Protein 6MOT (pdb70)

Organism: NCBI:txid471870

Nearest PDB structures (foldseek):
  6mot-assembly1_A  TM=9.994E-01  e=4.123E-77  Bacteroides intestinalis DSM 17393
  6mou-assembly1_B  TM=9.957E-01  e=3.974E-73  Bacteroides intestinalis DSM 17393
  6mou-assembly1_A  TM=9.948E-01  e=7.894E-73  Bacteroides intestinalis DSM 17393
  7b6b-assembly1_B  TM=9.392E-01  e=4.661E-48  Dysgonomonas mossii DSM 22836
  6rzo-assembly1_B  TM=9.236E-01  e=3.109E-43  uncultured bacterium

Radius of gyration: 21.74 Å; Cα contacts (8 Å, |Δi|>4): 696; chains: 1; bounding box: 59×63×44 Å

InterPro domains:
  IPR000801 Esterase-like [PF00756] (157-301)
  IPR013783 Immunoglobulin-like fold [G3DSA:2.60.40.10] (20-117)
  IPR014756 Immunoglobulin E-set [SSF81296] (41-111)
  IPR029058 Alpha/Beta hydrolase fold [G3DSA:3.40.50.1820] (128-387)
  IPR029058 Alpha/Beta hydrolase fold [SSF53474] (133-385)
  IPR050583 Mycobacterial A85 antigen [PTHR48098] (136-385)

Solvent-accessible surface area: 15546 Å² total

B-factor: mean 32.14, std 11.62, range [15.13, 89.59]

Sequence (337 aa):
DFPAGTTPNEHNINGADYPRIGEDRRVHFRIHAPNAQKVEISFRGETKEADGYWSLVSKEPEVIGFHYYQVVIIDGVSAADPNGKPFFGGKWVSGIEIPEKGVDYYSIKNVPHGLISQSWYYSDIRKEWRRCIVYTPAEYDKNPTKKYPVLYLQHGGENETSWANQGKNFIDNLIAEGKAKPIVVDNGNIEVFGAEFPAILVNEIIPHIESNFRTLTDRDNRAAGLSWGGLLTFNTTLNNLDKFAYIGGFSGAGSIDLKQLDTVYGGVFKNRKAFNDKVHVFFLGIGSEEHPERTKNLSDGLQAAGINTIYYESPGTAHEFLTWRRCLKEFAPLLFKT

Foldseek 3Di:
DDPPQWAAFPFFDPPQGDFIAHPQQKTKGKDQAQPFPWKAKPPQDTAADPPRMDMDIHPHHDFAAKDWIFIATNRRTDADPRGDWFQLLHTHHMGHRDDPPDDLLHDDPAQAWDWDWDWDADPVVRDIFIKIKTFQSCQVVCVVDAAFEEEEEEALHWRCHCVPRVGSSVSSCVRVVLFPGMYMTGCPVVVQSVCVLVCCVVPVLVVCVVPGRHDFFQQRYEEYEACGLQVQCLNCLLPLRRHQEHYYQPHHHDDDLVCQCQPSRRLCNPPVVNCVSHVAAEYEFEPPAPCVVVVCVQVSCVVVRHHYHYYYHYRDHSHSVSVSVSCNVRRSSGSDD

Secondary structure (DSSP, 8-state):
-PPTTEEE-TTBPTT---SEEETTS-EEEEEE-TT-S-EEETTTB--B-GGGEEEEE-SSPPPSEEEEE-EEETTEEE--TTB--EE---EEEEEEEPPTT--TTS--SS---EEEEEEEEETTTTEEEEEEEEE-TTTTT-TT--B-BB--B-----TTTTTTTT-----HHHHTTSS---B----S-----TTHHHHIIIIIHHHHHHHS-B--SGGGB--EETHHHHHHHHHHHT-TTT-SEEEEES------GGGTTTHHHHTTSSHHHHHHH-SEEEEEEETTS-THHHHHHHHHHHHHT---EEEEETT--SSHHHHHHHHHHHGGGSS--

Structure (mmCIF, N/CA/C/O backbone):
data_6MOT
#
_entry.id   6MOT
#
_cell.length_a   99.959
_cell.length_b   99.959
_cell.length_c   164.204
_cell.angle_alpha   90.000
_cell.angle_beta   90.000
_cell.angle_gamma   120.000
#
_symmetry.space_group_name_H-M   'P 64 2 2'
#
loop_
_entity.id
_entity.type
_entity.pdbx_description
1 polymer 'Isoamylase N-terminal domain protein'
2 non-polymer 1,2-ETHANEDIOL
3 water water
#
loop_
_atom_site.group_PDB
_atom_site.id
_atom_site.type_symbol
_atom_site.label_atom_id
_atom_site.label_alt_id
_atom_site.label_comp_id
_atom_site.label_asym_id
_atom_site.label_entity_id
_atom_site.label_seq_id
_atom_site.pdbx_PDB_ins_code
_atom_site.Cartn_x
_atom_site.Cartn_y
_atom_site.Cartn_z
_atom_site.occupancy
_atom_site.B_iso_or_equiv
_atom_site.auth_seq_id
_atom_site.auth_comp_id
_atom_site.auth_asym_id
_atom_site.auth_atom_id
_atom_site.pdbx_PDB_model_num
ATOM 1 N N . ASP A 1 1 ? -20.323 52.993 63.138 1.00 61.97 25 ASP A N 1
ATOM 2 C CA . ASP A 1 1 ? -19.545 53.143 64.365 1.00 64.58 25 ASP A CA 1
ATOM 3 C C . ASP A 1 1 ? -18.061 53.369 64.085 1.00 59.89 25 ASP A C 1
ATOM 4 O O . ASP A 1 1 ? -17.537 54.466 64.272 1.00 65.46 25 ASP A O 1
ATOM 9 N N . PHE A 1 2 ? -17.399 52.325 63.635 1.00 44.90 26 PHE A N 1
ATOM 10 C CA . PHE A 1 2 ? -15.958 52.278 63.483 1.00 34.06 26 PHE A CA 1
ATOM 11 C C . PHE A 1 2 ? -15.552 52.617 62.060 1.00 33.11 26 PHE A C 1
ATOM 12 O O . PHE A 1 2 ? -16.366 52.542 61.137 1.00 33.75 26 PHE A O 1
ATOM 20 N N . PRO A 1 3 ? -14.288 52.982 61.843 1.00 30.93 27 PRO A N 1
ATOM 21 C CA . PRO A 1 3 ? -13.816 53.216 60.470 1.00 35.45 27 PRO A CA 1
ATOM 22 C C . PRO A 1 3 ? -13.999 51.977 59.605 1.00 33.47 27 PRO A C 1
ATOM 23 O O . PRO A 1 3 ? -13.752 50.850 60.040 1.00 32.87 27 PRO A O 1
ATOM 27 N N . ALA A 1 4 ? -14.426 52.201 58.361 1.00 33.57 28 ALA A N 1
ATOM 28 C CA . ALA A 1 4 ? -14.666 51.102 57.436 1.00 30.85 28 ALA A CA 1
ATOM 29 C C . ALA A 1 4 ? -13.407 50.265 57.255 1.00 35.13 28 ALA A C 1
ATOM 30 O O . ALA A 1 4 ? -12.295 50.794 57.179 1.00 34.35 28 ALA A O 1
ATOM 32 N N . GLY A 1 5 ? -13.586 48.947 57.201 1.00 29.40 29 GLY A N 1
ATOM 33 C CA . GLY A 1 5 ? -12.480 48.043 56.975 1.00 30.29 29 GLY A CA 1
ATOM 34 C C . GLY A 1 5 ? -11.619 47.734 58.181 1.00 34.31 29 GLY A C 1
ATOM 35 O O . GLY A 1 5 ? -10.528 47.178 58.006 1.00 35.39 29 GLY A O 1
ATOM 36 N N . THR A 1 6 ? -12.061 48.062 59.396 1.00 30.68 30 THR A N 1
ATOM 37 C CA . THR A 1 6 ? -11.274 47.800 60.597 1.00 27.66 30 THR A CA 1
ATOM 38 C C . THR A 1 6 ? -11.932 46.733 61.465 1.00 27.72 30 THR A C 1
ATOM 39 O O . THR A 1 6 ? -13.156 46.567 61.465 1.00 28.00 30 THR A O 1
ATOM 43 N N . THR A 1 7 ? -11.096 46.019 62.218 1.00 27.94 31 THR A N 1
ATOM 44 C CA . THR A 1 7 ? -11.491 45.004 63.184 1.00 29.91 31 THR A CA 1
ATOM 45 C C . THR A 1 7 ? -10.661 45.206 64.443 1.00 26.54 31 THR A C 1
ATOM 46 O O . THR A 1 7 ? -9.516 45.667 64.359 1.00 25.71 31 THR A O 1
ATOM 50 N N . PRO A 1 8 ? -11.199 44.873 65.618 1.00 25.43 32 PRO A N 1
ATOM 51 C CA . PRO A 1 8 ? -10.403 45.033 66.841 1.00 24.66 32 PRO A CA 1
ATOM 52 C C . PRO A 1 8 ? -9.117 44.221 66.767 1.00 22.36 32 PRO A C 1
ATOM 53 O O . PRO A 1 8 ? -9.089 43.107 66.244 1.00 22.31 32 PRO A O 1
ATOM 57 N N . ASN A 1 9 ? -8.045 44.801 67.293 1.00 20.25 33 ASN A N 1
ATOM 58 C CA . ASN A 1 9 ? -6.790 44.079 67.438 1.00 19.62 33 ASN A CA 1
ATOM 59 C C . ASN A 1 9 ? -7.014 42.782 68.211 1.00 23.32 33 ASN A C 1
ATOM 60 O O . ASN A 1 9 ? -7.710 42.759 69.229 1.00 20.03 33 ASN A O 1
ATOM 65 N N . GLU A 1 10 ? -6.388 41.705 67.725 1.00 21.41 34 GLU A N 1
ATOM 66 C CA . GLU A 1 10 ? -6.561 40.379 68.310 1.00 23.91 34 GLU A CA 1
ATOM 67 C C . GLU A 1 10 ? -6.233 40.346 69.797 1.00 22.57 34 GLU A C 1
ATOM 68 O O . GLU A 1 10 ? -6.853 39.583 70.549 1.00 22.05 34 GLU A O 1
ATOM 74 N N . HIS A 1 11 ? -5.270 41.151 70.248 1.00 19.40 35 HIS A N 1
ATOM 75 C CA . HIS A 1 11 ? -4.789 41.063 71.623 1.00 18.25 35 HIS A CA 1
ATOM 76 C C . HIS A 1 11 ? -5.449 42.076 72.554 1.00 20.05 35 HIS A C 1
ATOM 77 O O . HIS A 1 11 ? -4.956 42.296 73.663 1.00 22.16 35 HIS A O 1
ATOM 84 N N . ASN A 1 12 ? -6.559 42.682 72.137 1.00 17.96 36 ASN A N 1
ATOM 85 C CA . ASN A 1 12 ? -7.352 43.488 73.060 1.00 17.86 36 ASN A CA 1
ATOM 86 C C . ASN A 1 12 ? -8.009 42.592 74.109 1.00 22.36 36 ASN A C 1
ATOM 87 O O . ASN A 1 12 ? -8.315 41.426 73.852 1.00 19.91 36 ASN A O 1
ATOM 92 N N . ILE A 1 13 ? -8.244 43.151 75.299 1.00 20.65 37 ILE A N 1
ATOM 93 C CA . ILE A 1 13 ? -9.091 42.442 76.266 1.00 21.79 37 ILE A CA 1
ATOM 94 C C . ILE A 1 13 ? -10.518 42.354 75.728 1.00 26.98 37 ILE A C 1
ATOM 95 O O . ILE A 1 13 ? -10.943 43.130 74.861 1.00 23.77 37 ILE A O 1
ATOM 100 N N . ASN A 1 14 ? -11.277 41.399 76.261 1.00 26.21 38 ASN A N 1
ATOM 101 C CA . ASN A 1 14 ? -12.681 41.298 75.882 1.00 30.32 38 ASN A CA 1
ATOM 102 C C . ASN A 1 14 ? -13.388 42.612 76.183 1.00 29.24 38 ASN A C 1
ATOM 103 O O . ASN A 1 14 ? -13.201 43.205 77.251 1.00 31.70 38 ASN A O 1
ATOM 108 N N . GLY A 1 15 ? -14.172 43.091 75.217 1.00 31.01 39 GLY A N 1
ATOM 109 C CA . GLY A 1 15 ? -14.885 44.339 75.365 1.00 33.75 39 GLY A CA 1
ATOM 110 C C . GLY A 1 15 ? -14.165 45.582 74.871 1.00 34.44 39 GLY A C 1
ATOM 111 O O . GLY A 1 15 ? -14.781 46.652 74.826 1.00 33.37 39 GLY A O 1
ATOM 112 N N . ALA A 1 16 ? -12.887 45.493 74.515 1.00 26.30 40 ALA A N 1
ATOM 113 C CA . ALA A 1 16 ? -12.139 46.667 74.077 1.00 26.61 40 ALA A CA 1
ATOM 114 C C . ALA A 1 16 ? -12.239 46.783 72.559 1.00 24.96 40 ALA A C 1
ATOM 115 O O . ALA A 1 16 ? -11.746 45.913 71.837 1.00 25.83 40 ALA A O 1
ATOM 117 N N . ASP A 1 17 ? -12.881 47.855 72.081 1.00 20.70 41 ASP A N 1
ATOM 118 C CA . ASP A 1 17 ? -13.076 48.046 70.646 1.00 22.45 41 ASP A CA 1
ATOM 119 C C . ASP A 1 17 ? -11.877 48.689 69.949 1.00 26.10 41 ASP A C 1
ATOM 120 O O . ASP A 1 17 ? -11.795 48.625 68.716 1.00 29.03 41 ASP A O 1
ATOM 125 N N . TYR A 1 18 ? -10.971 49.323 70.695 1.00 23.18 42 TYR A N 1
ATOM 126 C CA . TYR A 1 18 ? -9.730 49.880 70.178 1.00 24.12 42 TYR A CA 1
ATOM 127 C C . TYR A 1 18 ? -8.565 49.385 71.020 1.00 21.37 42 TYR A C 1
ATOM 128 O O . TYR A 1 18 ? -8.720 49.162 72.233 1.00 24.90 42 TYR A O 1
ATOM 137 N N . PRO A 1 19 ? -7.367 49.240 70.416 1.00 21.55 43 PRO A N 1
ATOM 138 C CA . PRO A 1 19 ? -7.067 49.622 69.027 1.00 20.17 43 PRO A CA 1
ATOM 139 C C . PRO A 1 19 ? -7.661 48.682 67.970 1.00 21.42 43 PRO A C 1
ATOM 140 O O . PRO A 1 19 ? -8.057 47.555 68.300 1.00 22.45 43 PRO A O 1
ATOM 144 N N . ARG A 1 20 ? -7.701 49.147 66.716 1.00 21.88 44 ARG A N 1
ATOM 145 C CA . ARG A 1 20 ? -8.256 48.390 65.599 1.00 23.11 44 ARG A CA 1
ATOM 146 C C . ARG A 1 20 ? -7.242 48.310 64.468 1.00 25.98 44 ARG A C 1
ATOM 147 O O . ARG A 1 20 ? -6.380 49.182 64.325 1.00 26.03 44 ARG A O 1
ATOM 155 N N . ILE A 1 21 ? -7.373 47.268 63.649 1.00 22.41 45 ILE A N 1
ATOM 156 C CA . ILE A 1 21 ? -6.496 47.029 62.511 1.00 24.42 45 ILE A CA 1
ATOM 157 C C . ILE A 1 21 ? -7.306 47.218 61.237 1.00 25.66 45 ILE A C 1
ATOM 158 O O . ILE A 1 21 ? -8.370 46.608 61.078 1.00 26.49 45 ILE A O 1
ATOM 163 N N . GLY A 1 22 ? -6.798 48.047 60.326 1.00 23.99 46 GLY A N 1
ATOM 164 C CA . GLY A 1 22 ? -7.448 48.225 59.039 1.00 25.05 46 GLY A CA 1
ATOM 165 C C . GLY A 1 22 ? -6.994 47.203 58.006 1.00 28.05 46 GLY A C 1
ATOM 166 O O . GLY A 1 22 ? -5.929 46.597 58.109 1.00 26.99 46 GLY A O 1
ATOM 167 N N . GLU A 1 23 ? -7.814 46.997 56.975 1.00 29.20 47 GLU A N 1
ATOM 168 C CA . GLU A 1 23 ? -7.360 46.076 55.944 1.00 35.34 47 GLU A CA 1
ATOM 169 C C . GLU A 1 23 ? -6.217 46.671 55.127 1.00 33.02 47 GLU A C 1
ATOM 170 O O . GLU A 1 23 ? -5.490 45.918 54.476 1.00 33.10 47 GLU A O 1
ATOM 176 N N . ASP A 1 24 ? -5.990 47.989 55.204 1.00 31.47 48 ASP A N 1
ATOM 177 C CA . ASP A 1 24 ? -4.783 48.579 54.624 1.00 31.83 48 ASP A CA 1
ATOM 178 C C . ASP A 1 24 ? -3.566 48.442 55.538 1.00 29.46 48 ASP A C 1
ATOM 179 O O . ASP A 1 24 ? -2.500 48.982 55.212 1.00 25.99 48 ASP A O 1
ATOM 184 N N . ARG A 1 25 ? -3.710 47.736 56.664 1.00 25.10 49 ARG A N 1
ATOM 185 C CA . ARG A 1 25 ? -2.663 47.470 57.655 1.00 24.93 49 ARG A CA 1
ATOM 186 C C . ARG A 1 25 ? -2.263 48.708 58.449 1.00 28.96 49 ARG A C 1
ATOM 187 O O . ARG A 1 25 ? -1.194 48.725 59.070 1.00 30.22 49 ARG A O 1
ATOM 195 N N . ARG A 1 26 ? -3.092 49.750 58.449 1.00 24.30 50 ARG A N 1
ATOM 196 C CA . ARG A 1 26 ? -2.934 50.846 59.395 1.00 24.15 50 ARG A CA 1
ATOM 197 C C . ARG A 1 26 ? -3.622 50.500 60.713 1.00 25.41 50 ARG A C 1
ATOM 198 O O . ARG A 1 26 ? -4.673 49.852 60.731 1.00 29.10 50 ARG A O 1
ATOM 206 N N . VAL A 1 27 ? -3.021 50.941 61.814 1.00 26.08 51 VAL A N 1
ATOM 207 C CA . VAL A 1 27 ? -3.540 50.712 63.157 1.00 23.52 51 VAL A CA 1
ATOM 208 C C . VAL A 1 27 ? -4.214 51.987 63.632 1.00 25.74 51 VAL A C 1
ATOM 209 O O . VAL A 1 27 ? -3.692 53.090 63.428 1.00 25.73 51 VAL A O 1
ATOM 213 N N . HIS A 1 28 ? -5.385 51.835 64.245 1.00 23.80 52 HIS A N 1
ATOM 214 C CA . HIS A 1 28 ? -6.195 52.932 64.774 1.00 23.33 52 HIS A CA 1
ATOM 215 C C . HIS A 1 28 ? -6.182 52.883 66.301 1.00 26.64 52 HIS A C 1
ATOM 216 O O . HIS A 1 28 ? -6.679 51.916 66.893 1.00 24.41 52 HIS A O 1
ATOM 223 N N . PHE A 1 29 ? -5.629 53.921 66.935 1.00 23.47 53 PHE A N 1
ATOM 224 C CA . PHE A 1 29 ? -5.602 54.035 68.392 1.00 25.04 53 PHE A CA 1
ATOM 225 C C . PHE A 1 29 ? -6.558 55.134 68.847 1.00 26.82 53 PHE A C 1
ATOM 226 O O . PHE A 1 29 ? -6.753 56.139 68.151 1.00 29.30 53 PHE A O 1
ATOM 234 N N . ARG A 1 30 ? -7.135 54.951 70.037 1.00 28.22 54 ARG A N 1
ATOM 235 C CA . ARG A 1 30 ? -8.077 55.921 70.590 1.00 27.17 54 ARG A CA 1
ATOM 236 C C . ARG A 1 30 ? -8.078 55.801 72.109 1.00 28.60 54 ARG A C 1
ATOM 237 O O . ARG A 1 30 ? -8.194 54.693 72.640 1.00 32.33 54 ARG A O 1
ATOM 245 N N . ILE A 1 31 ? -7.940 56.924 72.805 1.00 28.17 55 ILE A N 1
ATOM 246 C CA . ILE A 1 31 ? -7.879 56.879 74.265 1.00 31.67 55 ILE A CA 1
ATOM 247 C C . ILE A 1 31 ? -8.557 58.115 74.835 1.00 30.40 55 ILE A C 1
ATOM 248 O O . ILE A 1 31 ? -8.404 59.224 74.317 1.00 30.93 55 ILE A O 1
ATOM 253 N N . HIS A 1 32 ? -9.318 57.911 75.903 1.00 32.42 56 HIS A N 1
ATOM 254 C CA . HIS A 1 32 ? -9.909 59.007 76.655 1.00 34.03 56 HIS A CA 1
ATOM 255 C C . HIS A 1 32 ? -8.893 59.486 77.685 1.00 31.76 56 HIS A C 1
ATOM 256 O O . HIS A 1 32 ? -8.517 58.734 78.588 1.00 32.92 56 HIS A O 1
ATOM 263 N N . ALA A 1 33 ? -8.428 60.725 77.536 1.00 31.30 57 ALA A N 1
ATOM 264 C CA . ALA A 1 33 ? -7.445 61.304 78.453 1.00 30.67 57 ALA A CA 1
ATOM 265 C C . ALA A 1 33 ? -7.675 62.806 78.516 1.00 28.95 57 ALA A C 1
ATOM 266 O O . ALA A 1 33 ? -6.821 63.605 78.116 1.00 30.06 57 ALA A O 1
ATOM 268 N N . PRO A 1 34 ? -8.828 63.227 79.048 1.00 31.77 58 PRO A N 1
ATOM 269 C CA . PRO A 1 34 ? -9.179 64.658 79.019 1.00 35.06 58 PRO A CA 1
ATOM 270 C C . PRO A 1 34 ? -8.164 65.560 79.695 1.00 39.83 58 PRO A C 1
ATOM 271 O O . PRO A 1 34 ? -8.017 66.720 79.291 1.00 39.74 58 PRO A O 1
ATOM 275 N N . ASN A 1 35 ? -7.475 65.080 80.728 1.00 34.85 59 ASN A N 1
ATOM 276 C CA . ASN A 1 35 ? -6.599 65.932 8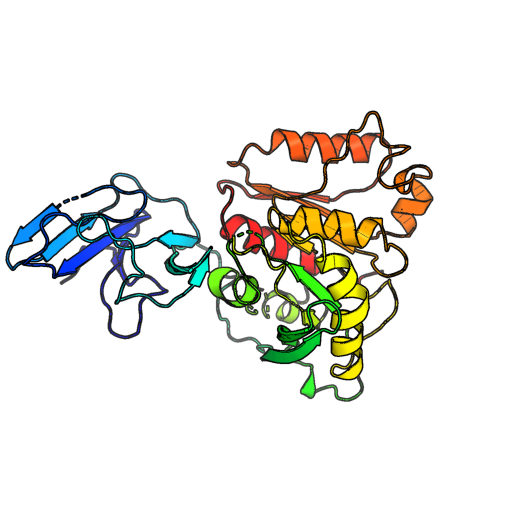1.523 1.00 40.52 59 ASN A CA 1
ATOM 277 C C . ASN A 1 35 ? -5.125 65.766 81.186 1.00 39.66 59 ASN A C 1
ATOM 278 O O . ASN A 1 35 ? -4.282 66.375 81.853 1.00 38.90 59 ASN A O 1
ATOM 283 N N . ALA A 1 36 ? -4.793 64.961 80.181 1.00 32.85 60 ALA A N 1
ATOM 284 C CA . ALA A 1 36 ? -3.403 64.797 79.780 1.00 29.69 60 ALA A CA 1
ATOM 285 C C . ALA A 1 36 ? -2.978 65.951 78.886 1.00 32.48 60 ALA A C 1
ATOM 286 O O . ALA A 1 36 ? -3.776 66.492 78.119 1.00 34.92 60 ALA A O 1
ATOM 288 N N . GLN A 1 37 ? -1.707 66.344 79.005 1.00 32.38 61 GLN A N 1
ATOM 289 C CA . GLN A 1 37 ? -1.195 67.403 78.141 1.00 39.83 61 GLN A CA 1
ATOM 290 C C . GLN A 1 37 ? -0.706 66.846 76.814 1.00 35.36 61 GLN A C 1
ATOM 291 O O . GLN A 1 37 ? -0.778 67.531 75.790 1.00 38.42 61 GLN A O 1
ATOM 297 N N . LYS A 1 38 ? -0.203 65.617 76.823 1.00 30.74 62 LYS A N 1
ATOM 298 C CA . LYS A 1 38 ? 0.338 64.980 75.632 1.00 33.21 62 LYS A CA 1
ATOM 299 C C . LYS A 1 38 ? 0.197 63.479 75.804 1.00 31.25 62 LYS A C 1
ATOM 300 O O . LYS A 1 38 ? 0.472 62.956 76.886 1.00 35.80 62 LYS A O 1
ATOM 306 N N . VAL A 1 39 ? -0.263 62.800 74.756 1.00 26.33 63 VAL A N 1
ATOM 307 C CA . VAL A 1 39 ? -0.321 61.342 74.717 1.00 24.57 63 VAL A CA 1
ATOM 308 C C . VAL A 1 39 ? 0.384 60.877 73.451 1.00 26.33 63 VAL A C 1
ATOM 309 O O . VAL A 1 39 ? 0.173 61.448 72.372 1.00 28.57 63 VAL A O 1
ATOM 313 N N . GLU A 1 40 ? 1.219 59.849 73.582 1.00 25.22 64 GLU A N 1
ATOM 314 C CA . GLU A 1 40 ? 1.927 59.263 72.453 1.00 26.23 64 GLU A CA 1
ATOM 315 C C . GLU A 1 40 ? 1.687 57.762 72.435 1.00 26.13 64 GLU A C 1
ATOM 316 O O . GLU A 1 40 ? 1.268 57.168 73.431 1.00 23.94 64 GLU A O 1
ATOM 322 N N . ILE A 1 41 ? 1.939 57.152 71.279 1.00 22.70 65 ILE A N 1
ATOM 323 C CA . ILE A 1 41 ? 2.056 55.705 71.166 1.00 21.10 65 ILE A CA 1
ATOM 324 C C . ILE A 1 41 ? 3.506 55.401 70.829 1.00 21.22 65 ILE A C 1
ATOM 325 O O . ILE A 1 41 ? 4.100 56.059 69.970 1.00 21.53 65 ILE A O 1
ATOM 330 N N . SER A 1 42 ? 4.078 54.416 71.514 1.00 20.43 66 SER A N 1
ATOM 331 C CA . SER A 1 42 ? 5.483 54.089 71.302 1.00 23.83 66 SER A CA 1
ATOM 332 C C . SER A 1 42 ? 5.777 53.886 69.820 1.00 26.27 66 SER A C 1
ATOM 333 O O . SER A 1 42 ? 5.037 53.200 69.109 1.00 23.02 66 SER A O 1
ATOM 336 N N . PHE A 1 43 ? 6.866 54.499 69.361 1.00 23.79 67 PHE A N 1
ATOM 337 C CA . PHE A 1 43 ? 7.406 54.381 68.008 1.00 26.48 67 PHE A CA 1
ATOM 338 C C . PHE A 1 43 ? 6.546 55.076 66.962 1.00 28.36 67 PHE A C 1
ATOM 339 O O . PHE A 1 43 ? 6.847 54.976 65.762 1.00 30.34 67 PHE A O 1
ATOM 347 N N . ARG A 1 44 ? 5.501 55.795 67.372 1.00 27.92 68 ARG A N 1
ATOM 348 C CA . ARG A 1 44 ? 4.574 56.411 66.430 1.00 28.07 68 ARG A CA 1
ATOM 349 C C . ARG A 1 44 ? 4.288 57.878 66.731 1.00 29.04 68 ARG A C 1
ATOM 350 O O . ARG A 1 44 ? 3.497 58.498 66.015 1.00 33.13 68 ARG A O 1
ATOM 358 N N . GLY A 1 45 ? 4.892 58.450 67.761 1.00 30.30 69 GLY A N 1
ATOM 359 C CA . GLY A 1 45 ? 4.737 59.870 67.992 1.00 31.21 69 GLY A CA 1
ATOM 360 C C . GLY A 1 45 ? 3.427 60.238 68.665 1.00 31.05 69 GLY A C 1
ATOM 361 O O . GLY A 1 45 ? 2.751 59.420 69.297 1.00 26.89 69 GLY A O 1
ATOM 362 N N . GLU A 1 46 ? 3.059 61.505 68.498 1.00 31.59 70 GLU A N 1
ATOM 363 C CA . GLU A 1 46 ? 1.997 62.117 69.287 1.00 34.26 70 GLU A CA 1
ATOM 364 C C . GLU A 1 46 ? 0.614 61.827 68.714 1.00 33.25 70 GLU A C 1
ATOM 365 O O . GLU A 1 46 ? 0.395 61.907 67.501 1.00 30.56 70 GLU A O 1
ATOM 379 N N . THR A 1 48 ? -3.522 62.809 68.314 1.00 35.49 72 THR A N 1
ATOM 380 C CA . THR A 1 48 ? -4.254 64.025 67.978 1.00 34.69 72 THR A CA 1
ATOM 381 C C . THR A 1 48 ? -5.418 64.204 68.943 1.00 37.87 72 THR A C 1
ATOM 382 O O . THR A 1 48 ? -6.178 63.260 69.186 1.00 34.08 72 THR A O 1
ATOM 386 N N . LYS A 1 49 ? -5.548 65.408 69.498 1.00 42.47 73 LYS A N 1
ATOM 387 C CA . LYS A 1 49 ? -6.619 65.669 70.451 1.00 48.64 73 LYS A CA 1
ATOM 388 C C . LYS A 1 49 ? -7.947 65.815 69.716 1.00 45.14 73 LYS A C 1
ATOM 389 O O . LYS A 1 49 ? -8.054 66.562 68.739 1.00 47.95 73 LYS A O 1
ATOM 395 N N . GLU A 1 50 ? -8.952 65.084 70.182 1.00 45.31 74 GLU A N 1
ATOM 396 C CA . GLU A 1 50 ? -10.276 65.054 69.582 1.00 49.61 74 GLU A CA 1
ATOM 397 C C . GLU A 1 50 ? -11.280 65.679 70.540 1.00 53.88 74 GLU A C 1
ATOM 398 O O . GLU A 1 50 ? -10.974 65.981 71.697 1.00 53.74 74 GLU A O 1
ATOM 404 N N . ALA A 1 51 ? -12.500 65.857 70.048 1.00 54.73 75 ALA A N 1
ATOM 405 C CA . ALA A 1 51 ? -13.563 66.335 70.911 1.00 55.64 75 ALA A CA 1
ATOM 406 C C . ALA A 1 51 ? -13.823 65.326 72.035 1.00 54.32 75 ALA A C 1
ATOM 407 O O . ALA A 1 51 ? -13.394 64.168 71.990 1.00 54.09 75 ALA A O 1
ATOM 409 N N . ASP A 1 52 ? -14.528 65.789 73.065 1.00 49.90 76 ASP A N 1
ATOM 410 C CA . ASP A 1 52 ? -14.982 64.942 74.164 1.00 48.43 76 ASP A CA 1
ATOM 411 C C . ASP A 1 52 ? -13.835 64.368 74.994 1.00 44.99 76 ASP A C 1
ATOM 412 O O . ASP A 1 52 ? -14.025 63.362 75.684 1.00 43.94 76 ASP A O 1
ATOM 417 N N . GLY A 1 53 ? -12.645 64.968 74.938 1.00 42.42 77 GLY A N 1
ATOM 418 C CA . GLY A 1 53 ? -11.518 64.504 75.730 1.00 42.04 77 GLY A CA 1
ATOM 419 C C . GLY A 1 53 ? -10.753 63.332 75.154 1.00 41.28 77 GLY A C 1
ATOM 420 O O . GLY A 1 53 ? -9.854 62.802 75.827 1.00 36.90 77 GLY A O 1
ATOM 421 N N . TYR A 1 54 ? -11.077 62.906 73.938 1.00 41.01 78 TYR A N 1
ATOM 422 C CA . TYR A 1 54 ? -10.416 61.768 73.318 1.00 36.71 78 TYR A CA 1
ATOM 423 C C . TYR A 1 54 ? -9.176 62.203 72.541 1.00 30.03 78 TYR A C 1
ATOM 424 O O . TYR A 1 54 ? -9.019 63.362 72.151 1.00 36.53 78 TYR A O 1
ATOM 433 N N . TRP A 1 55 ? -8.272 61.249 72.361 1.00 30.05 79 TRP A N 1
ATOM 434 C CA . TRP A 1 55 ? -7.110 61.376 71.497 1.00 30.46 79 TRP A CA 1
ATOM 435 C C . TRP A 1 55 ? -7.138 60.234 70.492 1.00 30.78 79 TRP A C 1
ATOM 436 O O . TRP A 1 55 ? -7.573 59.122 70.813 1.00 32.89 79 TRP A O 1
ATOM 447 N N . SER A 1 56 ? -6.639 60.491 69.286 1.00 31.29 80 SER A N 1
ATOM 448 C CA . SER A 1 56 ? -6.642 59.469 68.251 1.00 30.54 80 SER A CA 1
ATOM 449 C C . SER A 1 56 ? -5.293 59.429 67.544 1.00 32.15 80 SER A C 1
ATOM 450 O O . SER A 1 56 ? -4.541 60.407 67.527 1.00 31.59 80 SER A O 1
ATOM 453 N N . LEU A 1 57 ? -4.999 58.282 66.938 1.00 27.03 81 LEU A N 1
ATOM 454 C CA . LEU A 1 57 ? -3.807 58.146 66.113 1.00 26.71 81 LEU A CA 1
ATOM 455 C C . LEU A 1 57 ? -4.044 57.022 65.119 1.00 23.85 81 LEU A C 1
ATOM 456 O O . LEU A 1 57 ? -4.510 55.943 65.503 1.00 26.73 81 LEU A O 1
ATOM 461 N N . VAL A 1 58 ? -3.737 57.280 63.848 1.00 24.70 82 VAL A N 1
ATOM 462 C CA . VAL A 1 58 ? -3.765 56.261 62.806 1.00 26.87 82 VAL A CA 1
ATOM 463 C C . VAL A 1 58 ? -2.388 56.211 62.159 1.00 27.19 82 VAL A C 1
ATOM 464 O O . VAL A 1 58 ? -1.805 57.257 61.849 1.00 27.38 82 VAL A O 1
ATOM 468 N N . SER A 1 59 ? -1.883 54.996 61.939 1.00 25.26 83 SER A N 1
ATOM 469 C CA . SER A 1 59 ? -0.590 54.819 61.286 1.00 27.56 83 SER A CA 1
ATOM 470 C C . SER A 1 59 ? -0.496 55.672 60.029 1.00 30.73 83 SER A C 1
ATOM 471 O O . SER A 1 59 ? -1.404 55.665 59.191 1.00 30.02 83 SER A O 1
ATOM 474 N N . LYS A 1 60 ? 0.625 56.385 59.880 1.00 28.75 84 LYS A N 1
ATOM 475 C CA . LYS A 1 60 ? 0.823 57.171 58.664 1.00 30.84 84 LYS A CA 1
ATOM 476 C C . LYS A 1 60 ? 0.891 56.266 57.442 1.00 32.58 84 LYS A C 1
ATOM 477 O O . LYS A 1 60 ? 0.267 56.543 56.410 1.00 33.85 84 LYS A O 1
ATOM 483 N N . GLU A 1 61 ? 1.648 55.182 57.544 1.00 31.29 85 GLU A N 1
ATOM 484 C CA . GLU A 1 61 ? 1.856 54.216 56.479 1.00 32.54 85 GLU A CA 1
ATOM 485 C C . GLU A 1 61 ? 1.398 52.834 56.922 1.00 29.69 85 GLU A C 1
ATOM 486 O O . GLU A 1 61 ? 1.343 52.542 58.124 1.00 29.02 85 GLU A O 1
ATOM 492 N N . PRO A 1 62 ? 1.060 51.955 55.982 1.00 28.10 86 PRO A N 1
ATOM 493 C CA . PRO A 1 62 ? 0.724 50.574 56.362 1.00 31.35 86 PRO A CA 1
ATOM 494 C C . PRO A 1 62 ? 1.842 49.961 57.193 1.00 31.60 86 PRO A C 1
ATOM 495 O O . PRO A 1 62 ? 3.024 50.123 56.880 1.00 32.28 86 PRO A O 1
ATOM 499 N N . GLU A 1 63 ? 1.461 49.246 58.252 1.00 26.72 87 GLU A N 1
ATOM 500 C CA . GLU A 1 63 ? 2.428 48.597 59.122 1.00 24.94 87 GLU A CA 1
ATOM 501 C C . GLU A 1 63 ? 2.811 47.220 58.571 1.00 31.03 87 GLU A C 1
ATOM 502 O O . GLU A 1 63 ? 2.096 46.622 57.759 1.00 28.56 87 GLU A O 1
ATOM 508 N N . VAL A 1 64 ? 3.978 46.733 59.007 1.00 26.44 88 VAL A N 1
ATOM 509 C CA . VAL A 1 64 ? 4.470 45.427 58.575 1.00 28.05 88 VAL A CA 1
ATOM 510 C C . VAL A 1 64 ? 3.627 44.316 59.191 1.00 24.99 88 VAL A C 1
ATOM 511 O O . VAL A 1 64 ? 3.226 44.388 60.357 1.00 25.95 88 VAL A O 1
ATOM 515 N N . ILE A 1 65 ? 3.368 43.266 58.410 1.00 24.45 89 ILE A N 1
ATOM 516 C CA . ILE A 1 65 ? 2.663 42.092 58.918 1.00 23.56 89 ILE A CA 1
ATOM 517 C C . ILE A 1 65 ? 3.340 41.562 60.179 1.00 24.07 89 ILE A C 1
ATOM 518 O O . ILE A 1 65 ? 4.562 41.667 60.339 1.00 25.87 89 ILE A O 1
ATOM 523 N N . GLY A 1 66 ? 2.563 40.965 61.069 1.00 21.71 90 GLY A N 1
ATOM 524 C CA . GLY A 1 66 ? 3.120 40.276 62.212 1.00 20.07 90 GLY A CA 1
ATOM 525 C C . GLY A 1 66 ? 2.822 40.963 63.532 1.00 22.21 90 GLY A C 1
ATOM 526 O O . GLY A 1 66 ? 1.874 41.738 63.674 1.00 22.75 90 GLY A O 1
ATOM 527 N N . PHE A 1 67 ? 3.665 40.661 64.518 1.00 18.78 91 PHE A N 1
ATOM 528 C CA . PHE A 1 67 ? 3.450 41.038 65.914 1.00 18.84 91 PHE A CA 1
ATOM 529 C C . PHE A 1 67 ? 4.414 42.152 66.299 1.00 20.32 91 PHE A C 1
ATOM 530 O O . PHE A 1 67 ? 5.613 42.052 66.020 1.00 21.40 91 PHE A O 1
ATOM 538 N N . HIS A 1 68 ? 3.903 43.199 66.963 1.00 17.46 92 HIS A N 1
ATOM 539 C CA . HIS A 1 68 ? 4.731 44.333 67.379 1.00 17.69 92 HIS A CA 1
ATOM 540 C C . HIS A 1 68 ? 4.392 44.757 68.808 1.00 20.72 92 HIS A C 1
ATOM 541 O O . HIS A 1 68 ? 3.216 44.931 69.124 1.00 19.13 92 HIS A O 1
ATOM 548 N N . TYR A 1 69 ? 5.413 44.955 69.649 1.00 18.76 93 TYR A N 1
ATOM 549 C CA . TYR A 1 69 ? 5.192 45.480 71.004 1.00 18.70 93 TYR A CA 1
ATOM 550 C C . TYR A 1 69 ? 4.797 46.953 70.941 1.00 22.33 93 TYR A C 1
ATOM 551 O O . TYR A 1 69 ? 5.259 47.694 70.071 1.00 22.66 93 TYR A O 1
ATOM 560 N N . TYR A 1 70 ? 3.964 47.399 71.888 1.00 19.32 94 TYR A N 1
ATOM 561 C CA . TYR A 1 70 ? 3.745 48.838 72.038 1.00 18.54 94 TYR A CA 1
ATOM 562 C C . TYR A 1 70 ? 3.385 49.182 73.480 1.00 19.78 94 TYR A C 1
ATOM 563 O O . TYR A 1 70 ? 3.014 48.319 74.277 1.00 19.36 94 TYR A O 1
ATOM 572 N N . GLN A 1 71 ? 3.528 50.469 73.799 1.00 19.66 95 GLN A N 1
ATOM 573 C CA . GLN A 1 71 ? 3.057 51.069 75.039 1.00 22.40 95 GLN A CA 1
ATOM 574 C C . GLN A 1 71 ? 2.318 52.357 74.711 1.00 22.91 95 GLN A C 1
ATOM 575 O O . GLN A 1 71 ? 2.526 52.963 73.653 1.00 22.46 95 GLN A O 1
ATOM 581 N N . VAL A 1 72 ? 1.424 52.753 75.609 1.00 19.98 96 VAL A N 1
ATOM 582 C CA A VAL A 1 72 ? 0.838 54.090 75.619 0.51 22.18 96 VAL A CA 1
ATOM 583 C CA B VAL A 1 72 ? 0.845 54.093 75.610 0.49 22.15 96 VAL A CA 1
ATOM 584 C C . VAL A 1 72 ? 1.726 54.972 76.492 1.00 26.20 96 VAL A C 1
ATOM 585 O O . VAL A 1 72 ? 2.253 54.519 77.519 1.00 26.58 96 VAL A O 1
ATOM 592 N N . ILE A 1 73 ? 1.889 56.233 76.104 1.00 22.15 97 ILE A N 1
ATOM 593 C CA . ILE A 1 73 ? 2.780 57.164 76.799 1.00 20.92 97 ILE A CA 1
ATOM 594 C C . ILE A 1 73 ? 1.979 58.396 77.184 1.00 27.53 97 ILE A C 1
ATOM 595 O O . ILE A 1 73 ? 1.590 59.174 76.312 1.00 26.60 97 ILE A O 1
ATOM 600 N N . ILE A 1 74 ? 1.723 58.566 78.479 1.00 23.57 98 ILE A N 1
ATOM 601 C CA . ILE A 1 74 ? 0.942 59.686 78.992 1.00 24.86 98 ILE A CA 1
ATOM 602 C C . ILE A 1 74 ? 1.908 60.693 79.596 1.00 29.27 98 ILE A C 1
ATOM 603 O O . ILE A 1 74 ? 2.591 60.383 80.577 1.00 26.48 98 ILE A O 1
ATOM 608 N N . ASP A 1 75 ? 1.989 61.881 79.002 1.00 27.90 99 ASP A N 1
ATOM 609 C CA . ASP A 1 75 ? 2.902 62.939 79.448 1.00 33.93 99 ASP A CA 1
ATOM 610 C C . ASP A 1 75 ? 4.284 62.379 79.792 1.00 32.88 99 ASP A C 1
ATOM 611 O O . ASP A 1 75 ? 4.875 62.680 80.832 1.00 31.25 99 ASP A O 1
ATOM 616 N N . GLY A 1 76 ? 4.803 61.544 78.887 1.00 28.04 100 GLY A N 1
ATOM 617 C CA . GLY A 1 76 ? 6.143 61.011 79.012 1.00 31.63 100 GLY A CA 1
ATOM 618 C C . GLY A 1 76 ? 6.277 59.710 79.776 1.00 29.46 100 GLY A C 1
ATOM 619 O O . GLY A 1 76 ? 7.380 59.147 79.814 1.00 29.09 100 GLY A O 1
ATOM 620 N N . VAL A 1 77 ? 5.209 59.210 80.386 1.00 29.73 101 VAL A N 1
ATOM 621 C CA . VAL A 1 77 ? 5.270 57.984 81.175 1.00 27.59 101 VAL A CA 1
ATOM 622 C C . VAL A 1 77 ? 4.724 56.835 80.336 1.00 22.88 101 VAL A C 1
ATOM 623 O O . VAL A 1 77 ? 3.545 56.843 79.961 1.00 23.79 101 VAL A O 1
ATOM 627 N N . SER A 1 78 ? 5.570 55.839 80.065 1.00 20.65 102 SER A N 1
ATOM 628 C CA . SER A 1 78 ? 5.202 54.684 79.248 1.00 21.71 102 SER A CA 1
ATOM 629 C C . SER A 1 78 ? 4.532 53.611 80.097 1.00 23.60 102 SER A C 1
ATOM 630 O O . SER A 1 78 ? 5.016 53.272 81.176 1.00 24.36 102 SER A O 1
ATOM 633 N N . ALA A 1 79 ? 3.428 53.058 79.591 1.00 19.42 103 ALA A N 1
ATOM 634 C CA . ALA A 1 79 ? 2.704 52.019 80.321 1.00 22.75 103 ALA A CA 1
ATOM 635 C C . ALA A 1 79 ? 2.008 51.098 79.328 1.00 19.98 103 ALA A C 1
ATOM 636 O O . ALA A 1 79 ? 1.793 51.452 78.166 1.00 19.89 103 ALA A O 1
ATOM 638 N N . ALA A 1 80 ? 1.638 49.910 79.808 1.00 19.86 104 ALA A N 1
ATOM 639 C CA . ALA A 1 80 ? 0.844 49.004 78.995 1.00 19.26 104 ALA A CA 1
ATOM 640 C C . ALA A 1 80 ? -0.530 49.612 78.713 1.00 18.51 104 ALA A C 1
ATOM 641 O O . ALA A 1 80 ? -1.090 50.343 79.536 1.00 20.69 104 ALA A O 1
ATOM 643 N N . ASP A 1 81 ? -1.054 49.339 77.524 1.00 19.35 105 ASP A N 1
ATOM 644 C CA . ASP A 1 81 ? -2.400 49.771 77.163 1.00 17.66 105 ASP A CA 1
ATOM 645 C C . ASP A 1 81 ? -3.421 49.129 78.104 1.00 21.10 105 ASP A C 1
ATOM 646 O O . ASP A 1 81 ? -3.477 47.894 78.190 1.00 22.41 105 ASP A O 1
ATOM 651 N N . PRO A 1 82 ? -4.237 49.912 78.818 1.00 21.20 106 PRO A N 1
ATOM 652 C CA . PRO A 1 82 ? -5.311 49.310 79.630 1.00 22.01 106 PRO A CA 1
ATOM 653 C C . PRO A 1 82 ? -6.281 48.466 78.824 1.00 22.12 106 PRO A C 1
ATOM 654 O O . PRO A 1 82 ? -6.961 47.618 79.408 1.00 26.13 106 PRO A O 1
ATOM 658 N N . ASN A 1 83 ? -6.373 48.663 77.510 1.00 22.24 107 ASN A N 1
ATOM 659 C CA . ASN A 1 83 ? -7.258 47.862 76.675 1.00 23.75 107 ASN A CA 1
ATOM 660 C C . ASN A 1 83 ? -6.612 46.578 76.171 1.00 21.23 107 ASN A C 1
ATOM 661 O O . ASN A 1 83 ? -7.262 45.816 75.445 1.00 21.52 107 ASN A O 1
ATOM 666 N N . GLY A 1 84 ? -5.364 46.309 76.536 1.00 18.82 108 GLY A N 1
ATOM 667 C CA . GLY A 1 84 ? -4.603 45.229 75.930 1.00 17.92 108 GLY A CA 1
ATOM 668 C C . GLY A 1 84 ? -4.312 44.080 76.875 1.00 20.95 108 GLY A C 1
ATOM 669 O O . GLY A 1 84 ? -4.201 44.267 78.091 1.00 20.13 108 GLY A O 1
ATOM 670 N N . LYS A 1 85 ? -4.181 42.882 76.300 1.00 15.13 109 LYS A N 1
ATOM 671 C CA . LYS A 1 85 ? -3.601 41.767 77.033 1.00 18.78 109 LYS A CA 1
ATOM 672 C C . LYS A 1 85 ? -2.090 41.965 77.166 1.00 18.52 109 LYS A C 1
ATOM 673 O O . LYS A 1 85 ? -1.468 42.624 76.326 1.00 21.71 109 LYS A O 1
ATOM 679 N N . PRO A 1 86 ? -1.469 41.378 78.189 1.00 17.02 110 PRO A N 1
ATOM 680 C CA . PRO A 1 86 ? -0.049 41.640 78.451 1.00 17.74 110 PRO A CA 1
ATOM 681 C C . PRO A 1 86 ? 0.904 40.661 77.781 1.00 18.40 110 PRO A C 1
ATOM 682 O O . PRO A 1 86 ? 0.627 39.471 77.642 1.00 19.91 110 PRO A O 1
ATOM 686 N N . PHE A 1 87 ? 2.065 41.194 77.384 1.00 18.40 111 PHE A N 1
ATOM 687 C CA . PHE A 1 87 ? 3.169 40.433 76.807 1.00 16.92 111 PHE A CA 1
ATOM 688 C C . PHE A 1 87 ? 4.455 40.896 77.465 1.00 16.33 111 PHE A C 1
ATOM 689 O O . PHE A 1 87 ? 4.665 42.100 77.638 1.00 17.18 111 PHE A O 1
ATOM 697 N N . PHE A 1 88 ? 5.330 39.957 77.819 1.00 17.76 112 PHE A N 1
ATOM 698 C CA . PHE A 1 88 ? 6.594 40.341 78.440 1.00 15.98 112 PHE A CA 1
ATOM 699 C C . PHE A 1 88 ? 7.627 40.512 77.331 1.00 18.27 112 PHE A C 1
ATOM 700 O O . PHE A 1 88 ? 8.015 39.544 76.664 1.00 18.35 112 PHE A O 1
ATOM 708 N N . GLY A 1 89 ? 8.030 41.756 77.112 1.00 18.28 113 GLY A N 1
ATOM 709 C CA . GLY A 1 89 ? 8.990 42.110 76.087 1.00 21.36 113 GLY A CA 1
ATOM 710 C C . GLY A 1 89 ? 9.551 43.471 76.422 1.00 21.28 113 GLY A C 1
ATOM 711 O O . GLY A 1 89 ? 8.946 44.239 77.175 1.00 21.38 113 GLY A O 1
ATOM 720 N N . GLY A 1 91 ? 11.744 44.016 78.461 1.00 22.43 115 GLY A N 1
ATOM 721 C CA . GLY A 1 91 ? 12.094 44.053 79.868 1.00 20.84 115 GLY A CA 1
ATOM 722 C C . GLY A 1 91 ? 10.944 44.276 80.835 1.00 21.18 115 GLY A C 1
ATOM 723 O O . GLY A 1 91 ? 11.186 44.349 82.047 1.00 21.90 115 GLY A O 1
ATOM 724 N N . LYS A 1 92 ? 9.705 44.367 80.359 1.00 20.03 116 LYS A N 1
ATOM 725 C CA . LYS A 1 92 ? 8.568 44.566 81.259 1.00 20.90 116 LYS A CA 1
ATOM 726 C C . LYS A 1 92 ? 7.315 44.027 80.576 1.00 20.65 116 LYS A C 1
ATOM 727 O O . LYS A 1 92 ? 7.375 43.490 79.471 1.00 20.60 116 LYS A O 1
ATOM 733 N N . TRP A 1 93 ? 6.168 44.155 81.249 1.00 18.17 117 TRP A N 1
ATOM 734 C CA . TRP A 1 93 ? 4.902 43.736 80.659 1.00 17.39 117 TRP A CA 1
ATOM 735 C C . TRP A 1 93 ? 4.335 44.880 79.816 1.00 19.71 117 TRP A C 1
ATOM 736 O O . TRP A 1 93 ? 4.015 45.954 80.346 1.00 18.70 117 TRP A O 1
ATOM 747 N N . VAL A 1 94 ? 4.231 44.653 78.504 1.00 18.98 118 VAL A N 1
ATOM 748 C CA . VAL A 1 94 ? 3.778 45.666 77.545 1.00 19.30 118 VAL A CA 1
ATOM 749 C C . VAL A 1 94 ? 2.604 45.112 76.742 1.00 20.06 118 VAL A C 1
ATOM 750 O O . VAL A 1 94 ? 2.061 44.048 77.062 1.00 21.92 118 VAL A O 1
ATOM 754 N N . SER A 1 95 ? 2.191 45.832 75.699 1.00 18.71 119 SER A N 1
ATOM 755 C CA . SER A 1 95 ? 1.054 45.424 74.888 1.00 20.58 119 SER A CA 1
ATOM 756 C C . SER A 1 95 ? 1.535 44.970 73.513 1.00 17.58 119 SER A C 1
ATOM 757 O O . SER A 1 95 ? 2.711 45.105 73.166 1.00 18.91 119 SER A O 1
ATOM 760 N N . GLY A 1 96 ? 0.606 44.434 72.719 1.00 17.91 120 GLY A N 1
ATOM 761 C CA . GLY A 1 96 ? 0.969 43.886 71.422 1.00 17.22 120 GLY A CA 1
ATOM 762 C C . GLY A 1 96 ? -0.052 44.116 70.323 1.00 17.62 120 GLY A C 1
ATOM 763 O O . GLY A 1 96 ? -1.245 43.875 70.508 1.00 21.92 120 GLY A O 1
ATOM 764 N N . ILE A 1 97 ? 0.422 44.592 69.167 1.00 18.88 121 ILE A N 1
ATOM 765 C CA . ILE A 1 97 ? -0.390 44.742 67.962 1.00 21.14 121 ILE A CA 1
ATOM 766 C C . ILE A 1 97 ? -0.151 43.532 67.074 1.00 21.30 121 ILE A C 1
ATOM 767 O O . ILE A 1 97 ? 0.998 43.126 66.876 1.00 22.26 121 ILE A O 1
ATOM 772 N N . GLU A 1 98 ? -1.214 42.985 66.489 1.00 21.96 122 GLU A N 1
ATOM 773 C CA . GLU A 1 98 ? -1.077 41.893 65.521 1.00 23.52 122 GLU A CA 1
ATOM 774 C C . GLU A 1 98 ? -1.652 42.319 64.175 1.00 22.57 122 GLU A C 1
ATOM 775 O O . GLU A 1 98 ? -2.854 42.578 64.073 1.00 23.02 122 GLU A O 1
ATOM 781 N N . ILE A 1 99 ? -0.799 42.396 63.154 1.00 22.03 123 ILE A N 1
ATOM 782 C CA . ILE A 1 99 ? -1.216 42.704 61.782 1.00 24.13 123 ILE A CA 1
ATOM 783 C C . ILE A 1 99 ? -1.378 41.383 61.044 1.00 24.43 123 ILE A C 1
ATOM 784 O O . ILE A 1 99 ? -0.375 40.687 60.807 1.00 23.48 123 ILE A O 1
ATOM 789 N N . PRO A 1 100 ? -2.590 40.994 60.652 1.00 25.43 124 PRO A N 1
ATOM 790 C CA . PRO A 1 100 ? -2.800 39.663 60.059 1.00 29.95 124 PRO A CA 1
ATOM 791 C C . PRO A 1 100 ? -2.164 39.505 58.685 1.00 30.08 124 PRO A C 1
ATOM 792 O O . PRO A 1 100 ? -1.990 40.473 57.939 1.00 26.29 124 PRO A O 1
ATOM 796 N N . GLU A 1 101 ? -1.838 38.247 58.356 1.00 26.86 125 GLU A N 1
ATOM 797 C CA . GLU A 1 101 ? -1.392 37.829 57.031 1.00 30.64 125 GLU A CA 1
ATOM 798 C C . GLU A 1 101 ? -2.532 37.167 56.267 1.00 34.42 125 GLU A C 1
ATOM 799 O O . GLU A 1 101 ? -3.248 36.316 56.806 1.00 36.10 125 GLU A O 1
ATOM 805 N N . LYS A 1 102 ? -2.656 37.514 54.991 1.00 39.81 126 LYS A N 1
ATOM 806 C CA . LYS A 1 102 ? -3.657 36.878 54.148 1.00 43.20 126 LYS A CA 1
ATOM 807 C C . LYS A 1 102 ? -3.239 35.451 53.800 1.00 39.31 126 LYS A C 1
ATOM 808 O O . LYS A 1 102 ? -2.092 35.203 53.413 1.00 38.47 126 LYS A O 1
ATOM 814 N N . GLY A 1 103 ? -4.171 34.510 53.951 1.00 39.67 127 GLY A N 1
ATOM 815 C CA . GLY A 1 103 ? -3.928 33.140 53.530 1.00 41.97 127 GLY A CA 1
ATOM 816 C C . GLY A 1 103 ? -2.907 32.372 54.343 1.00 42.65 127 GLY A C 1
ATOM 817 O O . GLY A 1 103 ? -2.250 31.470 53.809 1.00 43.25 127 GLY A O 1
ATOM 818 N N . VAL A 1 104 ? -2.746 32.707 55.621 1.00 35.96 128 VAL A N 1
ATOM 819 C CA . VAL A 1 104 ? -1.801 32.032 56.502 1.00 34.88 128 VAL A CA 1
ATOM 820 C C . VAL A 1 104 ? -2.553 31.592 57.748 1.00 33.64 128 VAL A C 1
ATOM 821 O O . VAL A 1 104 ? -3.256 32.399 58.365 1.00 38.66 128 VAL A O 1
ATOM 825 N N . ASP A 1 105 ? -2.392 30.325 58.137 1.00 32.49 129 ASP A N 1
ATOM 826 C CA . ASP A 1 105 ? -3.073 29.875 59.346 1.00 36.10 129 ASP A CA 1
ATOM 827 C C . ASP A 1 105 ? -2.274 28.905 60.218 1.00 33.67 129 ASP A C 1
ATOM 828 O O . ASP A 1 105 ? -2.856 28.317 61.138 1.00 31.85 129 ASP A O 1
ATOM 833 N N . TYR A 1 106 ? -0.963 28.732 60.002 1.00 28.12 130 TYR A N 1
ATOM 834 C CA . TYR A 1 106 ? -0.245 27.710 60.763 1.00 29.21 130 TYR A CA 1
ATOM 835 C C . TYR A 1 106 ? -0.049 28.084 62.237 1.00 25.80 130 TYR A C 1
ATOM 836 O O . TYR A 1 106 ? 0.228 27.195 63.046 1.00 24.49 130 TYR A O 1
ATOM 845 N N . TYR A 1 107 ? -0.189 29.357 62.620 1.00 22.13 131 TYR A N 1
ATOM 846 C CA . TYR A 1 107 ? -0.155 29.713 64.040 1.00 23.89 131 TYR A CA 1
ATOM 847 C C . TYR A 1 107 ? -1.540 30.044 64.600 1.00 24.27 131 TYR A C 1
ATOM 848 O O . TYR A 1 107 ? -1.641 30.612 65.698 1.00 27.05 131 TYR A O 1
ATOM 857 N N . SER A 1 108 ? -2.601 29.675 63.891 1.00 24.64 132 SER A N 1
ATOM 858 C CA . SER A 1 108 ? -3.971 29.934 64.317 1.00 31.12 132 SER A CA 1
ATOM 859 C C . SER A 1 108 ? -4.560 28.728 65.049 1.00 29.47 132 SER A C 1
ATOM 860 O O . SER A 1 108 ? -4.077 27.601 64.930 1.00 24.36 132 SER A O 1
ATOM 863 N N . ILE A 1 109 ? -5.629 28.975 65.805 1.00 26.28 133 ILE A N 1
ATOM 864 C CA . ILE A 1 109 ? -6.347 27.885 66.459 1.00 29.89 133 ILE A CA 1
ATOM 865 C C . ILE A 1 109 ? -7.224 27.198 65.422 1.00 30.01 133 ILE A C 1
ATOM 866 O O . ILE A 1 109 ? -8.095 27.827 64.816 1.00 35.13 133 ILE A O 1
ATOM 871 N N . LYS A 1 110 ? -6.994 25.907 65.218 1.00 25.51 134 LYS A N 1
ATOM 872 C CA . LYS A 1 110 ? -7.747 25.111 64.269 1.00 29.50 134 LYS A CA 1
ATOM 873 C C . LYS A 1 110 ? -8.417 23.960 65.007 1.00 34.59 134 LYS A C 1
ATOM 874 O O . LYS A 1 110 ? -8.120 23.676 66.169 1.00 30.22 134 LYS A O 1
ATOM 880 N N . ASN A 1 111 ? -9.335 23.289 64.315 1.00 30.97 135 ASN A N 1
ATOM 881 C CA . ASN A 1 111 ? -10.031 22.141 64.895 1.00 34.33 135 ASN A CA 1
ATOM 882 C C . ASN A 1 111 ? -9.134 20.904 64.788 1.00 33.02 135 ASN A C 1
ATOM 883 O O . ASN A 1 111 ? -9.353 19.988 63.994 1.00 33.92 135 ASN A O 1
ATOM 888 N N . VAL A 1 112 ? -8.089 20.907 65.610 1.00 30.58 136 VAL A N 1
ATOM 889 C CA . VAL A 1 112 ? -7.157 19.786 65.729 1.00 33.82 136 VAL A CA 1
ATOM 890 C C . VAL A 1 112 ? -6.917 19.540 67.213 1.00 33.29 136 VAL A C 1
ATOM 891 O O . VAL A 1 112 ? -7.224 20.401 68.048 1.00 27.97 136 VAL A O 1
ATOM 895 N N . PRO A 1 113 ? -6.373 18.378 67.577 1.00 33.60 137 PRO A N 1
ATOM 896 C CA . PRO A 1 113 ? -6.027 18.143 68.988 1.00 29.93 137 PRO A CA 1
ATOM 897 C C . PRO A 1 113 ? -5.014 19.173 69.476 1.00 26.29 137 PRO A C 1
ATOM 898 O O . PRO A 1 113 ? -4.058 19.508 68.776 1.00 26.24 137 PRO A O 1
ATOM 902 N N . HIS A 1 114 ? -5.232 19.691 70.683 1.00 27.62 138 HIS A N 1
ATOM 903 C CA . HIS A 1 114 ? -4.392 20.752 71.236 1.00 22.73 138 HIS A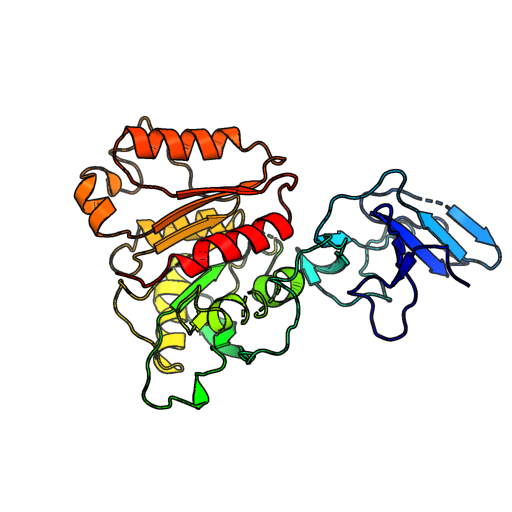 CA 1
ATOM 904 C C . HIS A 1 114 ? -3.602 20.246 72.438 1.00 24.13 138 HIS A C 1
ATOM 905 O O . HIS A 1 114 ? -4.179 19.684 73.377 1.00 29.69 138 HIS A O 1
ATOM 912 N N . GLY A 1 115 ? -2.278 20.453 72.410 1.00 23.93 139 GLY A N 1
ATOM 913 C CA . GLY A 1 115 ? -1.455 20.092 73.545 1.00 24.35 139 GLY A CA 1
ATOM 914 C C . GLY A 1 115 ? -1.615 21.068 74.707 1.00 27.38 139 GLY A C 1
ATOM 915 O O . GLY A 1 115 ? -2.102 22.189 74.556 1.00 24.28 139 GLY A O 1
ATOM 916 N N . LEU A 1 116 ? -1.176 20.640 75.883 1.00 23.57 140 LEU A N 1
ATOM 917 C CA . LEU A 1 116 ? -1.208 21.502 77.062 1.00 22.47 140 LEU A CA 1
ATOM 918 C C . LEU A 1 116 ? 0.026 22.391 77.123 1.00 23.82 140 LEU A C 1
ATOM 919 O O . LEU A 1 116 ? 1.121 21.993 76.717 1.00 23.21 140 LEU A O 1
ATOM 924 N N . ILE A 1 117 ? -0.158 23.603 77.644 1.00 21.84 141 ILE A N 1
ATOM 925 C CA . ILE A 1 117 ? 0.947 24.474 78.047 1.00 18.60 141 ILE A CA 1
ATOM 926 C C . ILE A 1 117 ? 0.926 24.526 79.570 1.00 21.67 141 ILE A C 1
ATOM 927 O O . ILE A 1 117 ? -0.056 24.988 80.156 1.00 20.85 141 ILE A O 1
ATOM 932 N N . SER A 1 118 ? 2.005 24.062 80.212 1.00 19.11 142 SER A N 1
ATOM 933 C CA . SER A 1 118 ? 2.020 23.826 81.656 1.00 18.95 142 SER 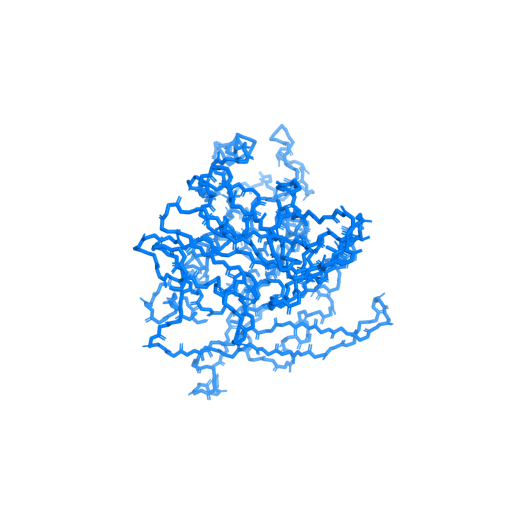A CA 1
ATOM 934 C C . SER A 1 118 ? 3.134 24.609 82.346 1.00 23.25 142 SER A C 1
ATOM 935 O O . SER A 1 118 ? 4.258 24.675 81.851 1.00 23.37 142 SER A O 1
ATOM 938 N N . GLN A 1 119 ? 2.821 25.182 83.507 1.00 22.81 143 GLN A N 1
ATOM 939 C CA . GLN A 1 119 ? 3.832 25.764 84.384 1.00 21.86 143 GLN A CA 1
ATOM 940 C C . GLN A 1 119 ? 4.337 24.709 85.363 1.00 19.51 143 GLN A C 1
ATOM 941 O O . GLN A 1 119 ? 3.540 24.040 86.029 1.00 21.97 143 GLN A O 1
ATOM 947 N N . SER A 1 120 ? 5.660 24.588 85.473 1.00 20.27 144 SER A N 1
ATOM 948 C CA . SER A 1 120 ? 6.302 23.581 86.313 1.00 24.39 144 SER A CA 1
ATOM 949 C C . SER A 1 120 ? 7.391 24.253 87.146 1.00 25.19 144 SER A C 1
ATOM 950 O O . SER A 1 120 ? 8.261 24.930 86.589 1.00 25.69 144 SER A O 1
ATOM 953 N N . TRP A 1 121 ? 7.349 24.070 88.468 1.00 23.92 145 TRP A N 1
ATOM 954 C CA . TRP A 1 121 ? 8.264 24.741 89.390 1.00 24.62 145 TRP A CA 1
ATOM 955 C C . TRP A 1 121 ? 9.420 23.828 89.806 1.00 29.24 145 TRP A C 1
ATOM 956 O O . TRP A 1 121 ? 9.227 22.637 90.061 1.00 27.86 145 TRP A O 1
ATOM 967 N N . TYR A 1 122 ? 10.624 24.399 89.900 1.00 26.50 146 TYR A N 1
ATOM 968 C CA . TYR A 1 122 ? 11.789 23.650 90.370 1.00 26.30 146 TYR A CA 1
ATOM 969 C C . TYR A 1 122 ? 12.735 24.606 91.092 1.00 25.04 146 TYR A C 1
ATOM 970 O O . TYR A 1 122 ? 12.704 25.824 90.880 1.00 25.33 146 TYR A O 1
ATOM 979 N N . TYR A 1 123 ? 13.578 24.046 91.951 1.00 29.42 147 TYR A N 1
ATOM 980 C CA . TYR A 1 123 ? 14.509 24.838 92.746 1.00 29.90 147 TYR A CA 1
ATOM 981 C C . TYR A 1 123 ? 15.894 24.797 92.110 1.00 33.63 147 TYR A C 1
ATOM 982 O O . TYR A 1 123 ? 16.362 23.728 91.718 1.00 31.70 147 TYR A O 1
ATOM 991 N N . SER A 1 124 ? 16.549 25.957 92.015 1.00 31.55 148 SER A N 1
ATOM 992 C CA . SER A 1 124 ? 17.904 26.058 91.466 1.00 29.12 148 SER A CA 1
ATOM 993 C C . SER A 1 124 ? 18.893 26.292 92.604 1.00 30.07 148 SER A C 1
ATOM 994 O O . SER A 1 124 ? 18.832 27.323 93.281 1.00 33.11 148 SER A O 1
ATOM 997 N N . ASP A 1 125 ? 19.799 25.331 92.819 1.00 33.35 149 ASP A N 1
ATOM 998 C CA . ASP A 1 125 ? 20.906 25.552 93.746 1.00 40.60 149 ASP A CA 1
ATOM 999 C C . ASP A 1 125 ? 21.898 26.578 93.210 1.00 42.39 149 ASP A C 1
ATOM 1000 O O . ASP A 1 125 ? 22.550 27.278 93.993 1.00 42.71 149 ASP A O 1
ATOM 1005 N N . ILE A 1 126 ? 22.018 26.682 91.886 1.00 39.63 150 ILE A N 1
ATOM 1006 C CA . ILE A 1 126 ? 22.955 27.621 91.278 1.00 40.66 150 ILE A CA 1
ATOM 1007 C C . ILE A 1 126 ? 22.549 29.060 91.568 1.00 38.84 150 ILE A C 1
ATOM 1008 O O . ILE A 1 126 ? 23.394 29.904 91.890 1.00 40.07 150 ILE A O 1
ATOM 1013 N N . ARG A 1 127 ? 21.259 29.374 91.445 1.00 32.67 151 ARG A N 1
ATOM 1014 C CA . ARG A 1 127 ? 20.766 30.714 91.732 1.00 32.65 151 ARG A CA 1
ATOM 1015 C C . ARG A 1 127 ? 20.053 30.812 93.079 1.00 35.57 151 ARG A C 1
ATOM 1016 O O . ARG A 1 127 ? 19.597 31.903 93.449 1.00 37.28 151 ARG A O 1
ATOM 1024 N N . LYS A 1 128 ? 19.965 29.712 93.827 1.00 33.51 152 LYS A N 1
ATOM 1025 C CA . LYS A 1 128 ? 19.315 29.705 95.136 1.00 34.35 152 LYS A CA 1
ATOM 1026 C C . LYS A 1 128 ? 17.927 30.336 95.059 1.00 34.33 152 LYS A C 1
ATOM 1027 O O . LYS A 1 128 ? 17.606 31.277 95.783 1.00 36.10 152 LYS A O 1
ATOM 1033 N N . GLU A 1 129 ? 17.097 29.823 94.149 1.00 29.40 153 GLU A N 1
ATOM 1034 C CA . GLU A 1 129 ? 15.770 30.394 93.953 1.00 30.61 153 GLU A CA 1
ATOM 1035 C C . GLU A 1 129 ? 14.855 29.344 93.345 1.00 29.38 153 GLU A C 1
ATOM 1036 O O . GLU A 1 129 ? 15.310 28.435 92.649 1.00 28.71 153 GLU A O 1
ATOM 1042 N N . TRP A 1 130 ? 13.558 29.490 93.606 1.00 31.64 154 TRP A N 1
ATOM 1043 C CA . TRP A 1 130 ? 12.550 28.745 92.864 1.00 30.82 154 TRP A CA 1
ATOM 1044 C C . TRP A 1 130 ? 12.366 29.358 91.478 1.00 26.97 154 TRP A C 1
ATOM 1045 O O . TRP A 1 130 ? 12.380 30.580 91.318 1.00 29.14 154 TRP A O 1
ATOM 1056 N N . ARG A 1 131 ? 12.189 28.499 90.475 1.00 25.06 155 ARG A N 1
ATOM 1057 C CA . ARG A 1 131 ? 12.076 28.914 89.082 1.00 25.87 155 ARG A CA 1
ATOM 1058 C C . ARG A 1 131 ? 10.908 28.191 88.437 1.00 25.79 155 ARG A C 1
ATOM 1059 O O . ARG A 1 131 ? 10.560 27.073 88.823 1.00 25.27 155 ARG A O 1
ATOM 1067 N N . ARG A 1 132 ? 10.317 28.830 87.435 1.00 25.55 156 ARG A N 1
ATOM 1068 C CA . ARG A 1 132 ? 9.220 28.251 86.678 1.00 26.61 156 ARG A CA 1
ATOM 1069 C C . ARG A 1 132 ? 9.661 28.063 85.231 1.00 24.34 156 ARG A C 1
ATOM 1070 O O . ARG A 1 132 ? 10.230 28.984 84.629 1.00 23.06 156 ARG A O 1
ATOM 1078 N N . CYS A 1 133 ? 9.438 26.870 84.684 1.00 23.67 157 CYS A N 1
ATOM 1079 C CA . CYS A 1 133 ? 9.543 26.688 83.241 1.00 24.35 157 CYS A CA 1
ATOM 1080 C C . CYS A 1 133 ? 8.163 26.422 82.656 1.00 22.58 157 CYS A C 1
ATOM 1081 O O . CYS A 1 133 ? 7.238 26.005 83.356 1.00 23.85 157 CYS A O 1
ATOM 1084 N N . ILE A 1 134 ? 8.021 26.718 81.364 1.00 21.58 158 ILE A N 1
ATOM 1085 C CA . ILE A 1 134 ? 6.783 26.494 80.623 1.00 21.21 158 ILE A CA 1
ATOM 1086 C C . ILE A 1 134 ? 7.009 25.283 79.724 1.00 22.61 158 ILE A C 1
ATOM 1087 O O . ILE A 1 134 ? 8.011 25.226 79.007 1.00 22.32 158 ILE A O 1
ATOM 1092 N N . VAL A 1 135 ? 6.101 24.306 79.772 1.00 18.88 159 VAL A N 1
ATOM 1093 C CA . VAL A 1 135 ? 6.307 23.043 79.068 1.00 20.23 159 VAL A CA 1
ATOM 1094 C C . VAL A 1 135 ? 5.121 22.765 78.154 1.00 18.83 159 VAL A C 1
ATOM 1095 O O . VAL A 1 135 ? 3.973 22.740 78.609 1.00 21.36 159 VAL A O 1
ATOM 1099 N N . TYR A 1 136 ? 5.401 22.535 76.870 1.00 17.56 160 TYR A N 1
ATOM 1100 C CA . TYR A 1 136 ? 4.401 22.040 75.933 1.00 19.02 160 TYR A CA 1
ATOM 1101 C C . TYR A 1 136 ? 4.430 20.521 75.955 1.00 18.74 160 TYR A C 1
ATOM 1102 O O . TYR A 1 136 ? 5.486 19.921 75.743 1.00 21.77 160 TYR A O 1
ATOM 1111 N N . THR A 1 137 ? 3.279 19.899 76.221 1.00 19.19 161 THR A N 1
ATOM 1112 C CA . THR A 1 137 ? 3.178 18.468 75.959 1.00 23.17 161 THR A CA 1
ATOM 1113 C C . THR A 1 137 ? 2.242 18.249 74.773 1.00 25.74 161 THR A C 1
ATOM 1114 O O . THR A 1 137 ? 1.251 18.971 74.632 1.00 22.91 161 THR A O 1
ATOM 1118 N N . PRO A 1 138 ? 2.529 17.297 73.889 1.00 25.62 162 PRO A N 1
ATOM 1119 C CA . PRO A 1 138 ? 1.663 17.098 72.721 1.00 22.03 162 PRO A CA 1
ATOM 1120 C C . PRO A 1 138 ? 0.269 16.617 73.118 1.00 25.90 162 PRO A C 1
ATOM 1121 O O . PRO A 1 138 ? 0.048 16.064 74.193 1.00 26.05 162 PRO A O 1
ATOM 1125 N N . ALA A 1 139 ? -0.688 16.837 72.213 1.00 22.81 163 ALA A N 1
ATOM 1126 C CA . ALA A 1 139 ? -2.072 16.464 72.495 1.00 27.20 163 ALA A CA 1
ATOM 1127 C C . ALA A 1 139 ? -2.214 14.989 72.860 1.00 31.28 163 ALA A C 1
ATOM 1128 O O . ALA A 1 139 ? -3.102 14.634 73.640 1.00 30.70 163 ALA A O 1
ATOM 1130 N N . GLU A 1 140 ? -1.363 14.114 72.313 1.00 26.24 164 GLU A N 1
ATOM 1131 C CA . GLU A 1 140 ? -1.485 12.673 72.561 1.00 27.77 164 GLU A CA 1
ATOM 1132 C C . GLU A 1 140 ? -0.826 12.214 73.861 1.00 29.79 164 GLU A C 1
ATOM 1133 O O . GLU A 1 140 ? -0.873 11.017 74.174 1.00 28.97 164 GLU A O 1
ATOM 1139 N N . TYR A 1 141 ? -0.220 13.128 74.617 1.00 28.71 165 TYR A N 1
ATOM 1140 C CA . TYR A 1 141 ? 0.619 12.755 75.755 1.00 31.50 165 TYR A CA 1
ATOM 1141 C C . TYR A 1 141 ? -0.102 11.844 76.746 1.00 35.56 165 TYR A C 1
ATOM 1142 O O . TYR A 1 141 ? 0.435 10.811 77.160 1.00 36.60 165 TYR A O 1
ATOM 1151 N N . ASP A 1 142 ? -1.314 12.220 77.163 1.00 33.83 166 ASP A N 1
ATOM 1152 C CA . ASP A 1 142 ? -1.980 11.438 78.200 1.00 39.85 166 ASP A CA 1
ATOM 1153 C C . ASP A 1 142 ? -2.647 10.186 77.657 1.00 44.20 166 ASP A C 1
ATOM 1154 O O . ASP A 1 142 ? -2.894 9.252 78.426 1.00 48.87 166 ASP A O 1
ATOM 1159 N N . LYS A 1 143 ? -2.942 10.145 76.359 1.00 43.54 167 LYS A N 1
ATOM 1160 C CA . LYS A 1 143 ? -3.544 8.973 75.746 1.00 46.05 167 LYS A CA 1
ATOM 1161 C C . LYS A 1 143 ? -2.535 7.865 75.466 1.00 45.61 167 LYS A C 1
ATOM 1162 O O . LYS A 1 143 ? -2.942 6.768 75.076 1.00 45.87 167 LYS A O 1
ATOM 1168 N N . ASN A 1 144 ? -1.241 8.118 75.660 1.00 43.06 168 ASN A N 1
ATOM 1169 C CA . ASN A 1 144 ? -0.189 7.123 75.462 1.00 46.47 168 ASN A CA 1
ATOM 1170 C C . ASN A 1 144 ? 0.650 7.047 76.731 1.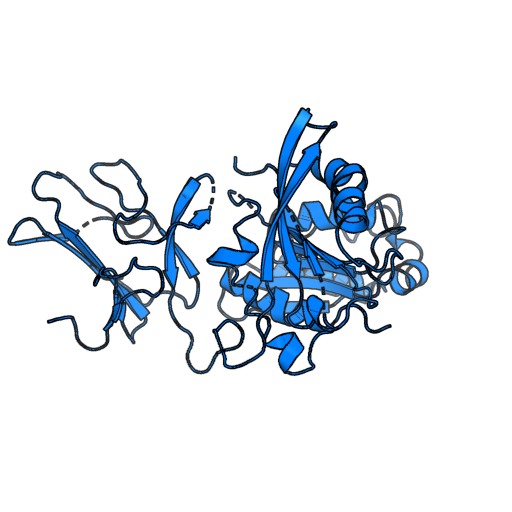00 47.82 168 ASN A C 1
ATOM 1171 O O . ASN A 1 144 ? 1.817 7.462 76.753 1.00 43.20 168 ASN A O 1
ATOM 1176 N N . PRO A 1 145 ? 0.082 6.496 77.808 1.00 50.86 169 PRO A N 1
ATOM 1177 C CA . PRO A 1 145 ? 0.733 6.593 79.126 1.00 49.89 169 PRO A CA 1
ATOM 1178 C C . PRO A 1 145 ? 2.087 5.902 79.226 1.00 45.85 169 PRO A C 1
ATOM 1179 O O . PRO A 1 145 ? 2.849 6.217 80.145 1.00 49.88 169 PRO A O 1
ATOM 1183 N N . THR A 1 146 ? 2.412 4.958 78.350 1.00 48.63 170 THR A N 1
ATOM 1184 C CA . THR A 1 146 ? 3.713 4.303 78.422 1.00 51.80 170 THR A CA 1
ATOM 1185 C C . THR A 1 146 ? 4.710 4.851 77.409 1.00 51.99 170 THR A C 1
ATOM 1186 O O . THR A 1 146 ? 5.823 4.324 77.308 1.00 56.77 170 THR A O 1
ATOM 1190 N N . LYS A 1 147 ? 4.346 5.888 76.664 1.00 46.55 171 LYS A N 1
ATOM 1191 C CA . LYS A 1 147 ? 5.193 6.401 75.596 1.00 43.22 171 LYS A CA 1
ATOM 1192 C C . LYS A 1 147 ? 6.100 7.503 76.129 1.00 38.35 171 LYS A C 1
ATOM 1193 O O . LYS A 1 147 ? 5.684 8.320 76.958 1.00 36.46 171 LYS A O 1
ATOM 1199 N N . LYS A 1 148 ? 7.345 7.513 75.659 1.00 35.64 172 LYS A N 1
ATOM 1200 C CA . LYS A 1 148 ? 8.296 8.563 75.985 1.00 29.89 172 LYS A CA 1
ATOM 1201 C C . LYS A 1 148 ? 8.556 9.421 74.754 1.00 31.74 172 LYS A C 1
ATOM 1202 O O . LYS A 1 148 ? 8.502 8.932 73.618 1.00 31.22 172 LYS A O 1
ATOM 1208 N N . TYR A 1 149 ? 8.859 10.705 74.991 1.00 26.25 173 TYR A N 1
ATOM 1209 C CA . TYR A 1 149 ? 8.934 11.694 73.923 1.00 25.90 173 TYR A CA 1
ATOM 1210 C C . TYR A 1 149 ? 10.287 12.401 73.870 1.00 25.11 173 TYR A C 1
ATOM 1211 O O . TYR A 1 149 ? 10.948 12.584 74.901 1.00 25.20 173 TYR A O 1
ATOM 1220 N N . PRO A 1 150 ? 10.714 12.822 72.679 1.00 24.63 174 PRO A N 1
ATOM 1221 C CA . PRO A 1 150 ? 11.908 13.674 72.569 1.00 23.29 174 PRO A CA 1
ATOM 1222 C C . PRO A 1 150 ? 11.590 15.085 73.044 1.00 22.92 174 PRO A C 1
ATOM 1223 O O . PRO A 1 150 ? 10.424 15.459 73.168 1.00 23.49 174 PRO A O 1
ATOM 1227 N N . VAL A 1 151 ? 12.641 15.880 73.300 1.00 21.17 175 VAL A N 1
ATOM 1228 C CA . VAL A 1 151 ? 12.495 17.191 73.940 1.00 21.78 175 VAL A CA 1
ATOM 1229 C C . VAL A 1 151 ? 13.274 18.250 73.167 1.00 23.97 175 VAL A C 1
ATOM 1230 O O . VAL A 1 151 ? 14.464 18.070 72.878 1.00 23.38 175 VAL A O 1
ATOM 1234 N N . LEU A 1 152 ? 12.606 19.364 72.867 1.00 22.65 176 LEU A N 1
ATOM 1235 C CA . LEU A 1 152 ? 13.224 20.582 72.353 1.00 19.96 176 LEU A CA 1
ATOM 1236 C C . LEU A 1 152 ? 13.274 21.630 73.462 1.00 21.71 176 LEU A C 1
ATOM 1237 O O . LEU A 1 152 ? 12.243 21.940 74.067 1.00 20.88 176 LEU A O 1
ATOM 1242 N N . TYR A 1 153 ? 14.465 22.165 73.729 1.00 18.90 177 TYR A N 1
ATOM 1243 C CA . TYR A 1 153 ? 14.646 23.284 74.650 1.00 20.53 177 TYR A CA 1
ATOM 1244 C C . TYR A 1 153 ? 14.688 24.559 73.818 1.00 23.40 177 TYR A C 1
ATOM 1245 O O . TYR A 1 153 ? 15.484 24.658 72.881 1.00 23.04 177 TYR A O 1
ATOM 1254 N N . LEU A 1 154 ? 13.801 25.510 74.126 1.00 20.13 178 LEU A N 1
ATOM 1255 C CA . LEU A 1 154 ? 13.525 26.637 73.237 1.00 18.00 178 LEU A CA 1
ATOM 1256 C C . LEU A 1 154 ? 13.636 27.935 74.020 1.00 20.68 178 LEU A C 1
ATOM 1257 O O . LEU A 1 154 ? 12.868 28.152 74.965 1.00 20.73 178 LEU A O 1
ATOM 1262 N N . GLN A 1 155 ? 14.566 28.809 73.618 1.00 20.01 179 GLN A N 1
ATOM 1263 C CA . GLN A 1 155 ? 14.915 29.985 74.405 1.00 19.96 179 GLN A CA 1
ATOM 1264 C C . GLN A 1 155 ? 14.578 31.303 73.701 1.00 21.58 179 GLN A C 1
ATOM 1265 O O . GLN A 1 155 ? 14.647 31.419 72.475 1.00 20.01 179 GLN A O 1
ATOM 1271 N N . HIS A 1 156 ? 14.244 32.307 74.522 1.00 20.88 180 HIS A N 1
ATOM 1272 C CA . HIS A 1 156 ? 13.839 33.655 74.134 1.00 18.58 180 HIS A CA 1
ATOM 1273 C C . HIS A 1 156 ? 15.055 34.580 74.012 1.00 20.92 180 HIS A C 1
ATOM 1274 O O . HIS A 1 156 ? 16.196 34.191 74.274 1.00 23.67 180 HIS A O 1
ATOM 1281 N N . GLY A 1 157 ? 14.797 35.846 73.677 1.00 21.13 181 GLY A N 1
ATOM 1282 C CA . GLY A 1 157 ? 15.836 36.839 73.528 1.00 23.15 181 GLY A CA 1
ATOM 1283 C C . GLY A 1 157 ? 15.936 37.796 74.707 1.00 24.27 181 GLY A C 1
ATOM 1284 O O . GLY A 1 157 ? 15.345 37.596 75.771 1.00 21.63 181 GLY A O 1
ATOM 1293 N N . GLY A 1 159 ? 15.307 40.938 77.036 1.00 21.89 183 GLY A N 1
ATOM 1294 C CA . GLY A 1 159 ? 14.071 41.611 77.393 1.00 20.12 183 GLY A CA 1
ATOM 1295 C C . GLY A 1 159 ? 12.843 40.730 77.414 1.00 23.19 183 GLY A C 1
ATOM 1296 O O . GLY A 1 159 ? 11.739 41.239 77.666 1.00 20.32 183 GLY A O 1
ATOM 1297 N N . GLU A 1 160 ? 12.988 39.434 77.162 1.00 21.29 184 GLU A N 1
ATOM 1298 C CA . GLU A 1 160 ? 11.876 38.488 77.191 1.00 18.21 184 GLU A CA 1
ATOM 1299 C C . GLU A 1 160 ? 12.049 37.561 78.393 1.00 19.16 184 GLU A C 1
ATOM 1300 O O . GLU A 1 160 ? 12.993 37.707 79.176 1.00 20.34 184 GLU A O 1
ATOM 1306 N N . ASN A 1 161 ? 11.109 36.632 78.573 1.00 18.39 185 ASN A N 1
ATOM 1307 C CA . ASN A 1 161 ? 11.251 35.656 79.659 1.00 18.54 185 ASN A CA 1
ATOM 1308 C C . ASN A 1 161 ? 10.579 34.358 79.231 1.00 20.33 185 ASN A C 1
ATOM 1309 O O . ASN A 1 161 ? 10.247 34.176 78.053 1.00 19.00 185 ASN A O 1
ATOM 1314 N N . GLU A 1 162 ? 10.406 33.437 80.193 1.00 21.20 186 GLU A N 1
ATOM 1315 C CA . GLU A 1 162 ? 9.949 32.088 79.869 1.00 20.65 186 GLU A CA 1
ATOM 1316 C C . GLU A 1 162 ? 8.536 32.052 79.296 1.00 22.68 186 GLU A C 1
ATOM 1317 O O . GLU A 1 162 ? 8.137 31.005 78.769 1.00 21.42 186 GLU A O 1
ATOM 1323 N N . THR A 1 163 ? 7.771 33.148 79.379 1.00 19.98 187 THR A N 1
ATOM 1324 C CA . THR A 1 163 ? 6.417 33.174 78.828 1.00 18.71 187 THR A CA 1
ATOM 1325 C C . THR A 1 163 ? 6.364 33.600 77.367 1.00 20.45 187 THR A C 1
ATOM 1326 O O . THR A 1 163 ? 5.310 33.464 76.735 1.00 20.89 187 THR A O 1
ATOM 1330 N N . SER A 1 164 ? 7.453 34.118 76.808 1.00 18.72 188 SER A N 1
ATOM 1331 C CA . SER A 1 164 ? 7.335 34.838 75.540 1.00 20.09 188 SER A CA 1
ATOM 1332 C C . SER A 1 164 ? 7.040 33.911 74.357 1.00 19.83 188 SER A C 1
ATOM 1333 O O . SER A 1 164 ? 6.257 34.271 73.470 1.00 21.57 188 SER A O 1
ATOM 1336 N N . TRP A 1 165 ? 7.650 32.720 74.314 1.00 17.24 189 TRP A N 1
ATOM 1337 C CA . TRP A 1 165 ? 7.412 31.826 73.182 1.00 20.41 189 TRP A CA 1
ATOM 1338 C C . TRP A 1 165 ? 5.968 31.328 73.139 1.00 21.87 189 TRP A C 1
ATOM 1339 O O . TRP A 1 165 ? 5.401 31.169 72.051 1.00 21.09 189 TRP A O 1
ATOM 1350 N N . ALA A 1 166 ? 5.358 31.054 74.302 1.00 18.61 190 ALA A N 1
ATOM 1351 C CA . ALA A 1 166 ? 3.995 30.531 74.287 1.00 19.12 190 ALA A CA 1
ATOM 1352 C C . ALA A 1 166 ? 2.957 31.629 74.114 1.00 22.31 190 ALA A C 1
ATOM 1353 O O . ALA A 1 166 ? 1.817 31.334 73.747 1.00 26.83 190 ALA A O 1
ATOM 1355 N N . ASN A 1 167 ? 3.322 32.880 74.368 1.00 22.51 191 ASN A N 1
ATOM 1356 C CA . ASN A 1 167 ? 2.361 33.970 74.288 1.00 20.56 191 ASN A CA 1
ATOM 1357 C C . ASN A 1 167 ? 2.491 34.649 72.924 1.00 23.60 191 ASN A C 1
ATOM 1358 O O . ASN A 1 167 ? 1.809 34.256 71.965 1.00 22.51 191 ASN A O 1
ATOM 1363 N N . GLN A 1 168 ? 3.402 35.623 72.791 1.00 19.56 192 GLN A N 1
ATOM 1364 C CA . GLN A 1 168 ? 3.542 36.281 71.497 1.00 21.05 192 GLN A CA 1
ATOM 1365 C C . GLN A 1 168 ? 4.107 35.343 70.426 1.00 22.89 192 GLN A C 1
ATOM 1366 O O . GLN A 1 168 ? 3.860 35.566 69.234 1.00 22.09 192 GLN A O 1
ATOM 1372 N N . GLY A 1 169 ? 4.841 34.295 70.814 1.00 21.43 193 GLY A N 1
ATOM 1373 C CA . GLY A 1 169 ? 5.348 33.347 69.823 1.00 17.98 193 GLY A CA 1
ATOM 1374 C C . GLY A 1 169 ? 4.321 32.343 69.327 1.00 19.83 193 GLY A C 1
ATOM 1375 O O . GLY A 1 169 ? 4.553 31.675 68.315 1.00 21.51 193 GLY A O 1
ATOM 1376 N N . LYS A 1 170 ? 3.194 32.214 70.027 1.00 18.26 194 LYS A N 1
ATOM 1377 C CA . LYS A 1 170 ? 2.103 31.340 69.584 1.00 19.29 194 LYS A CA 1
ATOM 1378 C C . LYS A 1 170 ? 2.570 29.900 69.378 1.00 24.49 194 LYS A C 1
ATOM 1379 O O . LYS A 1 170 ? 1.998 29.154 68.572 1.00 20.69 194 LYS A O 1
ATOM 1393 N N . ASN A 1 172 ? 2.389 27.057 70.884 1.00 21.47 196 ASN A N 1
ATOM 1394 C CA . ASN A 1 172 ? 1.557 25.873 71.099 1.00 21.20 196 ASN A CA 1
ATOM 1395 C C . ASN A 1 172 ? 0.694 25.570 69.874 1.00 22.68 196 ASN A C 1
ATOM 1396 O O . ASN A 1 172 ? 0.506 24.401 69.522 1.00 23.55 196 ASN A O 1
ATOM 1401 N N . PHE A 1 173 ? 0.158 26.601 69.213 1.00 22.66 197 PHE A N 1
ATOM 1402 C CA . PHE A 1 173 ? -0.634 26.351 68.009 1.00 22.26 197 PHE A CA 1
ATOM 1403 C C . PHE A 1 173 ? 0.237 25.964 66.821 1.00 21.81 197 PHE A C 1
ATOM 1404 O O . PHE A 1 173 ? -0.178 25.145 65.997 1.00 22.23 197 PHE A O 1
ATOM 1412 N N . ILE A 1 174 ? 1.442 26.528 66.722 1.00 21.39 198 ILE A N 1
ATOM 1413 C CA . ILE A 1 174 ? 2.371 26.099 65.680 1.00 20.76 198 ILE A CA 1
ATOM 1414 C C . ILE A 1 174 ? 2.669 24.609 65.825 1.00 22.91 198 ILE A C 1
ATOM 1415 O O . ILE A 1 174 ? 2.600 23.847 64.852 1.00 22.64 198 ILE A O 1
ATOM 1428 N N . ASP A 1 176 ? 0.826 22.360 67.567 1.00 21.47 200 ASP A N 1
ATOM 1429 C CA . ASP A 1 176 ? -0.412 21.606 67.380 1.00 21.27 200 ASP A CA 1
ATOM 1430 C C . ASP A 1 176 ? -0.659 21.324 65.907 1.00 21.79 200 ASP A C 1
ATOM 1431 O O . ASP A 1 176 ? -1.019 20.201 65.521 1.00 21.67 200 ASP A O 1
ATOM 1436 N N . ASN A 1 177 ? -0.530 22.359 65.076 1.00 20.24 201 ASN A N 1
ATOM 1437 C CA . ASN A 1 177 ? -0.838 22.213 63.658 1.00 23.91 201 ASN A CA 1
ATOM 1438 C C . ASN A 1 177 ? 0.202 21.354 62.942 1.00 24.67 201 ASN A C 1
ATOM 1439 O O . ASN A 1 177 ? -0.152 20.518 62.101 1.00 27.44 201 ASN A O 1
ATOM 1444 N N . LEU A 1 178 ? 1.489 21.545 63.257 1.00 23.28 202 LEU A N 1
ATOM 1445 C CA . LEU A 1 178 ? 2.527 20.733 62.626 1.00 23.44 202 LEU A CA 1
ATOM 1446 C C . LEU A 1 178 ? 2.350 19.257 62.952 1.00 26.92 202 LEU A C 1
ATOM 1447 O O . LEU A 1 178 ? 2.498 18.396 62.074 1.00 26.78 202 LEU A O 1
ATOM 1452 N N . ILE A 1 179 ? 2.044 18.943 64.213 1.00 25.39 203 ILE A N 1
ATOM 1453 C CA . ILE A 1 179 ? 1.890 17.545 64.604 1.00 21.31 203 ILE A CA 1
ATOM 1454 C C . ILE A 1 179 ? 0.629 16.952 63.991 1.00 26.25 203 ILE A C 1
ATOM 1455 O O . ILE A 1 179 ? 0.639 15.820 63.491 1.00 29.42 203 ILE A O 1
ATOM 1460 N N . ALA A 1 180 ? -0.480 17.699 64.018 1.00 25.11 204 ALA A N 1
ATOM 1461 C CA . ALA A 1 180 ? -1.724 17.177 63.460 1.00 25.17 204 ALA A CA 1
ATOM 1462 C C . ALA A 1 180 ? -1.595 16.890 61.970 1.00 32.29 204 ALA A C 1
ATOM 1463 O O . ALA A 1 180 ? -2.215 15.952 61.463 1.00 30.26 204 ALA A O 1
ATOM 1465 N N . GLU A 1 181 ? -0.811 17.686 61.255 1.00 29.69 205 GLU A N 1
ATOM 1466 C CA . GLU A 1 181 ? -0.641 17.509 59.820 1.00 33.85 205 GLU A CA 1
ATOM 1467 C C . GLU A 1 181 ? 0.449 16.502 59.474 1.00 36.79 205 GLU A C 1
ATOM 1468 O O . GLU A 1 181 ? 0.715 16.278 58.290 1.00 35.65 205 GLU A O 1
ATOM 1474 N N . GLY A 1 182 ? 1.073 15.880 60.468 1.00 35.89 206 GLY A N 1
ATOM 1475 C CA . GLY A 1 182 ? 2.094 14.893 60.204 1.00 32.96 206 GLY A CA 1
ATOM 1476 C C . GLY A 1 182 ? 3.446 15.453 59.829 1.00 33.17 206 GLY A C 1
ATOM 1477 O O . GLY A 1 182 ? 4.312 14.686 59.396 1.00 32.99 206 GLY A O 1
ATOM 1478 N N . LYS A 1 183 ? 3.665 16.759 60.004 1.00 29.93 207 LYS A N 1
ATOM 1479 C CA . LYS A 1 183 ? 4.909 17.391 59.582 1.00 30.19 207 LYS A CA 1
ATOM 1480 C C . LYS A 1 183 ? 6.004 17.326 60.631 1.00 30.71 207 LYS A C 1
ATOM 1481 O O . LYS A 1 183 ? 7.187 17.312 60.273 1.00 28.69 207 LYS A O 1
ATOM 1487 N N . ALA A 1 184 ? 5.647 17.334 61.915 1.00 28.59 208 ALA A N 1
ATOM 1488 C CA . ALA A 1 184 ? 6.614 17.220 62.993 1.00 27.32 208 ALA A CA 1
ATOM 1489 C C . ALA A 1 184 ? 6.233 16.049 63.886 1.00 26.59 208 ALA A C 1
ATOM 1490 O O . ALA A 1 184 ? 5.050 15.715 64.027 1.00 28.30 208 ALA A O 1
ATOM 1492 N N . LYS A 1 185 ? 7.250 15.421 64.479 1.00 27.71 209 LYS A N 1
ATOM 1493 C CA . LYS A 1 185 ? 7.008 14.363 65.450 1.00 29.31 209 LYS A CA 1
ATOM 1494 C C . LYS A 1 185 ? 6.383 14.947 66.718 1.00 24.01 209 LYS A C 1
ATOM 1495 O O . LYS A 1 185 ? 6.725 16.055 67.134 1.00 25.17 209 LYS A O 1
ATOM 1501 N N . PRO A 1 186 ? 5.469 14.222 67.352 1.00 23.10 210 PRO A N 1
ATOM 1502 C CA . PRO A 1 186 ? 5.055 14.596 68.712 1.00 27.07 210 PRO A CA 1
ATOM 1503 C C . PRO A 1 186 ? 6.274 14.761 69.607 1.00 28.34 210 PRO A C 1
ATOM 1504 O O . PRO A 1 186 ? 7.142 13.883 69.674 1.00 27.95 210 PRO A O 1
ATOM 1516 N N . ILE A 1 188 ? 7.961 17.055 73.335 1.00 21.83 212 ILE A N 1
ATOM 1517 C CA . ILE A 1 188 ? 7.867 17.974 74.463 1.00 20.90 212 ILE A CA 1
ATOM 1518 C C . ILE A 1 188 ? 8.750 19.173 74.162 1.00 22.69 212 ILE A C 1
ATOM 1519 O O . ILE A 1 188 ? 9.833 19.021 73.591 1.00 22.04 212 ILE A O 1
ATOM 1524 N N . VAL A 1 189 ? 8.274 20.374 74.486 1.00 19.84 213 VAL A N 1
ATOM 1525 C CA . VAL A 1 189 ? 9.059 21.595 74.311 1.00 18.85 213 VAL A CA 1
ATOM 1526 C C . VAL A 1 189 ? 9.139 22.295 75.660 1.00 17.26 213 VAL A C 1
ATOM 1527 O O . VAL A 1 189 ? 8.117 22.466 76.332 1.00 20.36 213 VAL A O 1
ATOM 1531 N N . VAL A 1 190 ? 10.346 22.706 76.049 1.00 17.96 214 VAL A N 1
ATOM 1532 C CA . VAL A 1 190 ? 10.600 23.295 77.365 1.00 17.84 214 VAL A CA 1
ATOM 1533 C C . VAL A 1 190 ? 11.126 24.701 77.150 1.00 21.59 214 VAL A C 1
ATOM 1534 O O . VAL A 1 190 ? 12.128 24.895 76.446 1.00 20.98 214 VAL A O 1
ATOM 1546 N N . ASP A 1 192 ? 12.383 28.109 79.214 1.00 20.62 216 ASP A N 1
ATOM 1547 C CA . ASP A 1 192 ? 12.817 28.592 80.524 1.00 20.94 216 ASP A CA 1
ATOM 1548 C C . ASP A 1 192 ? 13.254 30.052 80.395 1.00 22.85 216 ASP A C 1
ATOM 1549 O O . ASP A 1 192 ? 13.064 30.690 79.353 1.00 24.83 216 ASP A O 1
ATOM 1554 N N . ASN A 1 193 ? 13.822 30.586 81.477 1.00 21.56 217 ASN A N 1
ATOM 1555 C CA . ASN A 1 193 ? 14.148 32.008 81.598 1.00 22.68 217 ASN A CA 1
ATOM 1556 C C . ASN A 1 193 ? 15.663 32.165 81.514 1.00 24.99 217 ASN A C 1
ATOM 1557 O O . ASN A 1 193 ? 16.385 31.724 82.415 1.00 26.22 217 ASN A O 1
ATOM 1562 N N . GLY A 1 194 ? 16.148 32.773 80.428 1.00 26.36 218 GLY A N 1
ATOM 1563 C CA . GLY A 1 194 ? 17.580 33.021 80.302 1.00 22.86 218 GLY A CA 1
ATOM 1564 C C . GLY A 1 194 ? 18.138 34.041 81.289 1.00 32.41 218 GLY A C 1
ATOM 1565 O O . GLY A 1 194 ? 19.363 34.204 81.351 1.00 33.61 218 GLY A O 1
ATOM 1566 N N . ASN A 1 195 ? 17.277 34.715 82.060 1.00 34.20 219 ASN A N 1
ATOM 1567 C CA . ASN A 1 195 ? 17.693 35.758 83.011 1.00 32.09 219 ASN A CA 1
ATOM 1568 C C . ASN A 1 195 ? 18.425 36.892 82.297 1.00 35.78 219 ASN A C 1
ATOM 1569 O O . ASN A 1 195 ? 19.506 37.328 82.707 1.00 31.60 219 ASN A O 1
ATOM 1574 N N . ILE A 1 196 ? 17.819 37.365 81.211 1.00 32.14 220 ILE A N 1
ATOM 1575 C CA . ILE A 1 196 ? 18.363 38.464 80.427 1.00 33.77 220 ILE A CA 1
ATOM 1576 C C . ILE A 1 196 ? 17.262 39.495 80.197 1.00 34.63 220 ILE A C 1
ATOM 1577 O O . ILE A 1 196 ? 17.156 40.078 79.112 1.00 30.31 220 ILE A O 1
ATOM 1582 N N . GLU A 1 197 ? 16.422 39.716 81.219 1.00 29.18 221 GLU A N 1
ATOM 1583 C CA . GLU A 1 197 ? 15.356 40.710 81.094 1.00 34.97 221 GLU A CA 1
ATOM 1584 C C . GLU A 1 197 ? 15.926 42.115 80.947 1.00 42.95 221 GLU A C 1
ATOM 1585 O O . GLU A 1 197 ? 15.284 42.978 80.338 1.00 37.26 221 GLU A O 1
ATOM 1591 N N . VAL A 1 198 ? 17.130 42.342 81.476 1.00 50.68 222 VAL A N 1
ATOM 1592 C CA . VAL A 1 198 ? 17.824 43.634 81.479 1.00 58.65 222 VAL A CA 1
ATOM 1593 C C . VAL A 1 198 ? 17.133 44.612 82.410 1.00 63.49 222 VAL A C 1
ATOM 1594 O O . VAL A 1 198 ? 17.798 45.415 83.062 1.00 69.14 222 VAL A O 1
ATOM 1598 N N . PHE A 1 214 ? 25.056 38.245 81.691 1.00 59.47 238 PHE A N 1
ATOM 1599 C CA . PHE A 1 214 ? 24.686 38.165 80.282 1.00 60.19 238 PHE A CA 1
ATOM 1600 C C . PHE A 1 214 ? 24.030 36.824 79.956 1.00 56.54 238 PHE A C 1
ATOM 1601 O O . PHE A 1 214 ? 24.096 36.347 78.819 1.00 55.88 238 PHE A O 1
ATOM 1609 N N . GLY A 1 215 ? 23.384 36.227 80.957 1.00 51.11 239 GLY A N 1
ATOM 1610 C CA . GLY A 1 215 ? 22.892 34.870 80.826 1.00 43.86 239 GLY A CA 1
ATOM 1611 C C . GLY A 1 215 ? 23.959 33.808 80.971 1.00 39.78 239 GLY A C 1
ATOM 1612 O O . GLY A 1 215 ? 23.721 32.651 80.612 1.00 35.78 239 GLY A O 1
ATOM 1613 N N . ALA A 1 216 ? 25.131 34.164 81.508 1.00 41.34 240 ALA A N 1
ATOM 1614 C CA . ALA A 1 216 ? 26.271 33.253 81.512 1.00 44.91 240 ALA A CA 1
ATOM 1615 C C . ALA A 1 216 ? 26.029 32.007 82.360 1.00 41.31 240 ALA A C 1
ATOM 1616 O O . ALA A 1 216 ? 26.669 30.978 82.118 1.00 39.91 240 ALA A O 1
ATOM 1618 N N . GLU A 1 217 ? 25.130 32.072 83.347 1.00 39.14 241 GLU A N 1
ATOM 1619 C CA . GLU A 1 217 ? 24.812 30.902 84.157 1.00 39.12 241 GLU A CA 1
ATOM 1620 C C . GLU A 1 217 ? 23.873 29.927 83.458 1.00 36.24 241 GLU A C 1
ATOM 1621 O O . GLU A 1 217 ? 23.760 28.777 83.897 1.00 32.88 241 GLU A O 1
ATOM 1627 N N . PHE A 1 218 ? 23.172 30.353 82.410 1.00 33.10 242 PHE A N 1
ATOM 1628 C CA . PHE A 1 218 ? 22.091 29.516 81.896 1.00 30.46 242 PHE A CA 1
ATOM 1629 C C . PHE A 1 218 ? 22.562 28.153 81.402 1.00 31.03 242 PHE A C 1
ATOM 1630 O O . PHE A 1 218 ? 21.852 27.164 81.656 1.00 29.53 242 PHE A O 1
ATOM 1638 N N . PRO A 1 219 ? 23.708 28.010 80.719 1.00 33.82 243 PRO A N 1
ATOM 1639 C CA . PRO A 1 219 ? 24.118 26.656 80.290 1.00 32.44 243 PRO A CA 1
ATOM 1640 C C . PRO A 1 219 ? 24.228 25.667 81.441 1.00 30.68 243 PRO A C 1
ATOM 1641 O O . PRO A 1 219 ? 23.783 24.518 81.312 1.00 30.18 243 PRO A O 1
ATOM 1645 N N . ALA A 1 220 ? 24.819 26.077 82.566 1.00 28.20 244 ALA A N 1
ATOM 1646 C CA . ALA A 1 220 ? 24.925 25.175 83.714 1.00 29.85 244 ALA A CA 1
ATOM 1647 C C . ALA A 1 220 ? 23.558 24.918 84.346 1.00 31.31 244 ALA A C 1
ATOM 1648 O O . ALA A 1 220 ? 23.282 23.806 84.808 1.00 34.15 244 ALA A O 1
ATOM 1650 N N . ILE A 1 221 ? 22.688 25.929 84.375 1.00 29.22 245 ILE A N 1
ATOM 1651 C CA . ILE A 1 221 ? 21.340 25.725 84.907 1.00 25.79 245 ILE A CA 1
ATOM 1652 C C . ILE A 1 221 ? 20.577 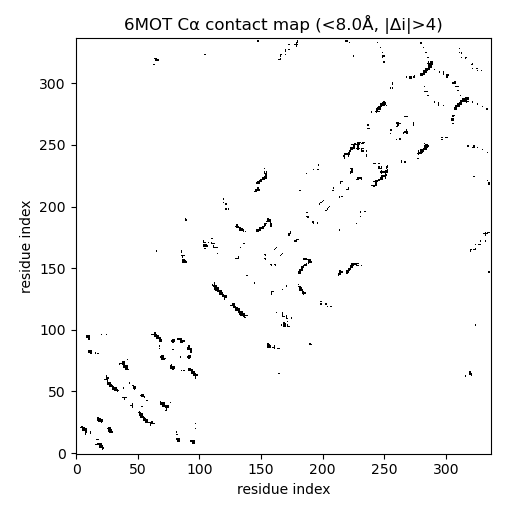24.726 84.041 1.00 25.75 245 ILE A C 1
ATOM 1653 O O . ILE A 1 221 ? 19.933 23.795 84.543 1.00 26.87 245 ILE A O 1
ATOM 1658 N N . LEU A 1 222 ? 20.649 24.897 82.722 1.00 26.29 246 LEU A N 1
ATOM 1659 C CA . LEU A 1 222 ? 19.943 23.991 81.820 1.00 27.52 246 LEU A CA 1
ATOM 1660 C C . LEU A 1 222 ? 20.450 22.556 81.959 1.00 31.57 246 LEU A C 1
ATOM 1661 O O . LEU A 1 222 ? 19.656 21.614 82.073 1.00 26.99 246 LEU A O 1
ATOM 1666 N N . VAL A 1 223 ? 21.775 22.368 81.951 1.00 29.33 247 VAL A N 1
ATOM 1667 C CA . VAL A 1 223 ? 22.320 21.012 81.930 1.00 30.78 247 VAL A CA 1
ATOM 1668 C C . VAL A 1 223 ? 22.200 20.340 83.293 1.00 30.12 247 VAL A C 1
ATOM 1669 O O . VAL A 1 223 ? 21.901 19.143 83.378 1.00 35.54 247 VAL A O 1
ATOM 1673 N N . ASN A 1 224 ? 22.450 21.076 84.378 1.00 28.59 248 ASN A N 1
ATOM 1674 C CA . ASN A 1 224 ? 22.511 20.483 85.709 1.00 32.79 248 ASN A CA 1
ATOM 1675 C C . ASN A 1 224 ? 21.211 20.580 86.492 1.00 32.97 248 ASN A C 1
ATOM 1676 O O . ASN A 1 224 ? 21.091 19.918 87.529 1.00 35.98 248 ASN A O 1
ATOM 1681 N N . GLU A 1 225 ? 20.245 21.387 86.047 1.00 31.84 249 GLU A N 1
ATOM 1682 C CA . GLU A 1 225 ? 19.030 21.574 86.834 1.00 31.42 249 GLU A CA 1
ATOM 1683 C C . GLU A 1 225 ? 17.758 21.367 86.010 1.00 29.74 249 GLU A C 1
ATOM 1684 O O . GLU A 1 225 ? 16.875 20.600 86.411 1.00 29.26 249 GLU A O 1
ATOM 1690 N N . ILE A 1 226 ? 17.659 22.017 84.850 1.00 25.26 250 ILE A N 1
ATOM 1691 C CA . ILE A 1 226 ? 16.415 21.953 84.081 1.00 23.26 250 ILE A CA 1
ATOM 1692 C C . ILE A 1 226 ? 16.229 20.567 83.477 1.00 23.91 250 ILE A C 1
ATOM 1693 O O . ILE A 1 226 ? 15.185 19.932 83.648 1.00 27.59 250 ILE A O 1
ATOM 1698 N N . ILE A 1 227 ? 17.240 20.077 82.760 1.00 23.38 251 ILE A N 1
ATOM 1699 C CA . ILE A 1 227 ? 17.140 18.752 82.146 1.00 23.12 251 ILE A CA 1
ATOM 1700 C C . ILE A 1 227 ? 16.825 17.675 83.181 1.00 26.48 251 ILE A C 1
ATOM 1701 O O . ILE A 1 227 ? 15.923 16.857 82.934 1.00 28.85 251 ILE A O 1
ATOM 1706 N N . PRO A 1 228 ? 17.499 17.609 84.335 1.00 30.35 252 PRO A N 1
ATOM 1707 C CA . PRO A 1 228 ? 17.092 16.616 85.349 1.00 31.39 252 PRO A CA 1
ATOM 1708 C C . PRO A 1 228 ? 15.672 16.823 85.855 1.00 26.85 252 PRO A C 1
ATOM 1709 O O . PRO A 1 228 ? 14.956 15.849 86.116 1.00 30.37 252 PRO A O 1
ATOM 1713 N N . HIS A 1 229 ? 15.243 18.071 86.019 1.00 26.70 253 HIS A N 1
ATOM 1714 C CA . HIS A 1 229 ? 13.871 18.312 86.450 1.00 27.56 253 HIS A CA 1
ATOM 1715 C C . HIS A 1 229 ? 12.873 17.755 85.436 1.00 26.94 253 HIS A C 1
ATOM 1716 O O . HIS A 1 229 ? 11.941 17.025 85.798 1.00 27.67 253 HIS A O 1
ATOM 1723 N N . ILE A 1 230 ? 13.052 18.101 84.155 1.00 22.49 254 ILE A N 1
ATOM 1724 C CA . ILE A 1 230 ? 12.131 17.646 83.113 1.00 24.19 254 ILE A CA 1
ATOM 1725 C C . ILE A 1 230 ? 12.123 16.120 83.037 1.00 25.55 254 ILE A C 1
ATOM 1726 O O . ILE A 1 230 ? 11.062 15.485 82.978 1.00 27.40 254 ILE A O 1
ATOM 1731 N N . GLU A 1 231 ? 13.307 15.504 83.056 1.00 26.95 255 GLU A N 1
ATOM 1732 C CA . GLU A 1 231 ? 13.351 14.061 82.869 1.00 27.09 255 GLU A CA 1
ATOM 1733 C C . GLU A 1 231 ? 12.789 13.311 84.071 1.00 30.38 255 GLU A C 1
ATOM 1734 O O . GLU A 1 231 ? 12.356 12.165 83.915 1.00 33.98 255 GLU A O 1
ATOM 1740 N N . SER A 1 232 ? 12.749 13.944 85.252 1.00 31.34 256 SER A N 1
ATOM 1741 C CA . SER A 1 232 ? 12.158 13.324 86.436 1.00 35.91 256 SER A CA 1
ATOM 1742 C C . SER A 1 232 ? 10.644 13.442 86.476 1.00 36.71 256 SER A C 1
ATOM 1743 O O . SER A 1 232 ? 10.000 12.675 87.196 1.00 38.15 256 SER A O 1
ATOM 1746 N N . ASN A 1 233 ? 10.063 14.383 85.737 1.00 34.28 257 ASN A N 1
ATOM 1747 C CA . ASN A 1 233 ? 8.650 14.697 85.873 1.00 35.73 257 ASN A CA 1
ATOM 1748 C C . ASN A 1 233 ? 7.857 14.576 84.583 1.00 33.74 257 ASN A C 1
ATOM 1749 O O . ASN A 1 233 ? 6.629 14.714 84.625 1.00 33.11 257 ASN A O 1
ATOM 1754 N N . PHE A 1 234 ? 8.510 14.343 83.446 1.00 31.79 258 PHE A N 1
ATOM 1755 C CA . PHE A 1 234 ? 7.827 14.083 82.188 1.00 31.61 258 PHE A CA 1
ATOM 1756 C C . PHE A 1 234 ? 8.411 12.820 81.567 1.00 31.28 258 PHE A C 1
ATOM 1757 O O . PHE A 1 234 ? 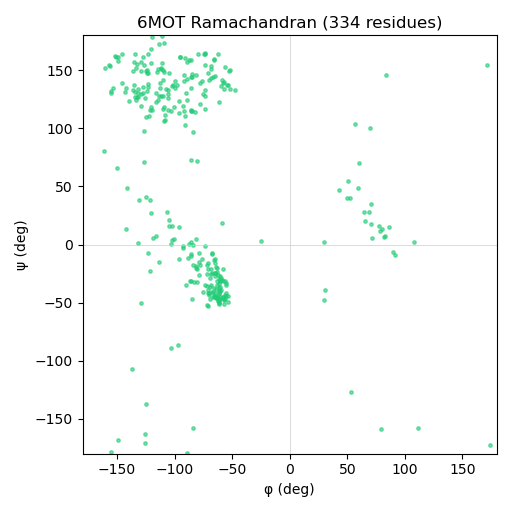9.538 12.414 81.869 1.00 30.69 258 PHE A O 1
ATOM 1765 N N . ARG A 1 235 ? 7.622 12.189 80.703 1.00 29.59 259 ARG A N 1
ATOM 1766 C CA . ARG A 1 235 ? 8.034 10.948 80.053 1.00 30.38 259 ARG A CA 1
ATOM 1767 C C . ARG A 1 235 ? 8.869 11.307 78.831 1.00 28.53 259 ARG A C 1
ATOM 1768 O O . ARG A 1 235 ? 8.331 11.597 77.759 1.00 29.77 259 ARG A O 1
ATOM 1776 N N . THR A 1 236 ? 10.194 11.282 78.993 1.00 29.50 260 THR A N 1
ATOM 1777 C CA . THR A 1 236 ? 11.119 11.753 77.975 1.00 28.33 260 THR A CA 1
ATOM 1778 C C . THR A 1 236 ? 12.098 10.659 77.574 1.00 30.58 260 THR A C 1
ATOM 1779 O O . THR A 1 236 ? 12.495 9.821 78.391 1.00 30.67 260 THR A O 1
ATOM 1783 N N . LEU A 1 237 ? 12.487 10.693 76.302 1.00 31.11 261 LEU A N 1
ATOM 1784 C CA . LEU A 1 237 ? 13.684 10.005 75.839 1.00 31.51 261 LEU A CA 1
ATOM 1785 C C . LEU A 1 237 ? 14.902 10.827 76.237 1.00 35.25 261 LEU A C 1
ATOM 1786 O O . LEU A 1 237 ? 14.890 12.058 76.146 1.00 37.81 261 LEU A O 1
ATOM 1791 N N . THR A 1 238 ? 15.958 10.152 76.698 1.00 32.10 262 THR A N 1
ATOM 1792 C CA . THR A 1 238 ? 17.057 10.870 77.335 1.00 30.28 262 THR A CA 1
ATOM 1793 C C . THR A 1 238 ? 18.390 10.772 76.595 1.00 34.69 262 THR A C 1
ATOM 1794 O O . THR A 1 238 ? 19.403 11.238 77.124 1.00 34.91 262 THR A O 1
ATOM 1798 N N . ASP A 1 239 ? 18.425 10.201 75.397 1.00 34.62 263 ASP A N 1
ATOM 1799 C CA . ASP A 1 239 ? 19.666 10.133 74.638 1.00 33.97 263 ASP A CA 1
ATOM 1800 C C . ASP A 1 239 ? 19.808 11.354 73.724 1.00 30.86 263 ASP A C 1
ATOM 1801 O O . ASP A 1 239 ? 18.834 12.044 73.416 1.00 29.03 263 ASP A O 1
ATOM 1806 N N . ARG A 1 240 ? 21.050 11.621 73.299 1.00 29.35 264 ARG A N 1
ATOM 1807 C CA . ARG A 1 240 ? 21.325 12.870 72.586 1.00 29.55 264 ARG A CA 1
ATOM 1808 C C . ARG A 1 240 ? 20.541 12.966 71.281 1.00 26.22 264 ARG A C 1
ATOM 1809 O O . ARG A 1 240 ? 20.203 14.074 70.839 1.00 28.62 264 ARG A O 1
ATOM 1817 N N . ASP A 1 241 ? 20.246 11.836 70.644 1.00 24.45 265 ASP A N 1
ATOM 1818 C CA . ASP A 1 241 ? 19.487 11.872 69.397 1.00 29.02 265 ASP A CA 1
ATOM 1819 C C . ASP A 1 241 ? 18.053 12.330 69.604 1.00 29.26 265 ASP A C 1
ATOM 1820 O O . ASP A 1 241 ? 17.332 12.533 68.617 1.00 28.27 265 ASP A O 1
ATOM 1825 N N . ASN A 1 242 ? 17.615 12.467 70.850 1.00 26.36 266 ASN A N 1
ATOM 1826 C CA . ASN A 1 242 ? 16.264 12.922 71.135 1.00 26.00 266 ASN A CA 1
ATOM 1827 C C . ASN A 1 242 ? 16.267 14.205 71.961 1.00 25.77 266 ASN A C 1
ATOM 1828 O O . ASN A 1 242 ? 15.318 14.482 72.690 1.00 25.58 266 ASN A O 1
ATOM 1833 N N . ARG A 1 243 ? 17.321 15.010 71.844 1.00 23.16 267 ARG A N 1
ATOM 1834 C CA . ARG A 1 243 ? 17.395 16.280 72.558 1.00 20.81 267 ARG A CA 1
ATOM 1835 C C . ARG A 1 243 ? 17.862 17.370 71.607 1.00 23.17 267 ARG A C 1
ATOM 1836 O O . ARG A 1 243 ? 18.940 17.255 71.009 1.00 24.04 267 ARG A O 1
ATOM 1844 N N . ALA A 1 244 ? 17.069 18.435 71.490 1.00 21.82 268 ALA A N 1
ATOM 1845 C CA . ALA A 1 244 ? 17.362 19.550 70.596 1.00 21.75 268 ALA A CA 1
ATOM 1846 C C . ALA A 1 244 ? 17.341 20.863 71.373 1.00 22.37 268 ALA A C 1
ATOM 1847 O O . ALA A 1 244 ? 16.721 20.966 72.435 1.00 22.33 268 ALA A O 1
ATOM 1857 N N . ALA A 1 246 ? 17.074 25.351 70.559 1.00 18.23 270 ALA A N 1
ATOM 1858 C CA . ALA A 1 246 ? 16.997 26.473 69.628 1.00 20.21 270 ALA A CA 1
ATOM 1859 C C . ALA A 1 246 ? 16.721 27.744 70.419 1.00 21.18 270 ALA A C 1
ATOM 1860 O O . ALA A 1 246 ? 16.172 27.693 71.522 1.00 21.46 270 ALA A O 1
ATOM 1862 N N . GLY A 1 247 ? 17.125 28.887 69.864 1.00 20.79 271 GLY A N 1
ATOM 1863 C CA . GLY A 1 247 ? 16.884 30.145 70.549 1.00 22.21 271 GLY A CA 1
ATOM 1864 C C . GLY A 1 247 ? 16.890 31.303 69.583 1.00 21.40 271 GLY A C 1
ATOM 1865 O O . GLY A 1 247 ? 17.519 31.241 68.520 1.00 19.40 271 GLY A O 1
ATOM 1866 N N . LEU A 1 248 ? 16.191 32.377 69.958 1.00 20.37 272 LEU A N 1
ATOM 1867 C CA . LEU A 1 248 ? 16.133 33.565 69.118 1.00 18.45 272 LEU A CA 1
ATOM 1868 C C . LEU A 1 248 ? 17.003 34.690 69.687 1.00 20.63 272 LEU A C 1
ATOM 1869 O O . LEU A 1 248 ? 17.186 34.820 70.901 1.00 21.79 272 LEU A O 1
ATOM 1874 N N . SER A 1 249 ? 17.565 35.486 68.783 1.00 21.18 273 SER A N 1
ATOM 1875 C CA . SER A 1 249 ? 18.361 36.672 69.132 1.00 22.05 273 SER A CA 1
ATOM 1876 C C . SER A 1 249 ? 19.451 36.254 70.124 1.00 25.21 273 SER A C 1
ATOM 1877 O O . SER A 1 249 ? 20.212 35.319 69.839 1.00 24.54 273 SER A O 1
ATOM 1880 N N . TRP A 1 250 ? 19.573 36.909 71.282 1.00 22.53 274 TRP A N 1
ATOM 1881 C CA . TRP A 1 250 ? 20.598 36.528 72.246 1.00 22.59 274 TRP A CA 1
ATOM 1882 C C . TRP A 1 250 ? 20.442 35.080 72.686 1.00 21.94 274 TRP A C 1
ATOM 1883 O O . TRP A 1 250 ? 21.435 34.418 73.023 1.00 24.76 274 TRP A O 1
ATOM 1894 N N . GLY A 1 251 ? 19.207 34.572 72.698 1.00 20.40 275 GLY A N 1
ATOM 1895 C CA . GLY A 1 251 ? 18.987 33.169 73.004 1.00 24.30 275 GLY A CA 1
ATOM 1896 C C . GLY A 1 251 ? 19.615 32.226 71.999 1.00 20.87 275 GLY A C 1
ATOM 1897 O O . GLY A 1 251 ? 19.887 31.067 72.335 1.00 22.60 275 GLY A O 1
ATOM 1898 N N . GLY A 1 252 ? 19.842 32.693 70.771 1.00 21.06 276 GLY A N 1
ATOM 1899 C CA . GLY A 1 252 ? 20.561 31.877 69.799 1.00 22.16 276 GLY A CA 1
ATOM 1900 C C . GLY A 1 252 ? 22.036 31.776 70.126 1.00 24.12 276 GLY A C 1
ATOM 1901 O O . GLY A 1 252 ? 22.655 30.724 69.931 1.00 24.08 276 GLY A O 1
ATOM 1902 N N . LEU A 1 253 ? 22.618 32.853 70.650 1.00 26.90 277 LEU A N 1
ATOM 1903 C CA . LEU A 1 253 ? 23.986 32.778 71.159 1.00 29.46 277 LEU A CA 1
ATOM 1904 C C . LEU A 1 253 ? 24.089 31.843 72.367 1.00 30.62 277 LEU A C 1
ATOM 1905 O O . LEU A 1 253 ? 25.017 31.026 72.448 1.00 32.57 277 LEU A O 1
ATOM 1910 N N . LEU A 1 254 ? 23.155 31.946 73.323 1.00 24.49 278 LEU A N 1
ATOM 1911 C CA . LEU A 1 254 ? 23.114 30.975 74.418 1.00 25.10 278 LEU A CA 1
ATOM 1912 C C . LEU A 1 254 ? 23.029 29.545 73.898 1.00 27.93 278 LEU A C 1
ATOM 1913 O O . LEU A 1 254 ? 23.664 28.637 74.447 1.00 27.09 278 LEU A O 1
ATOM 1918 N N . THR A 1 255 ? 22.217 29.318 72.860 1.00 23.24 279 THR A N 1
ATOM 1919 C CA . THR A 1 255 ? 22.090 27.972 72.309 1.00 22.62 279 THR A CA 1
ATOM 1920 C C . THR A 1 255 ? 23.414 27.486 71.721 1.00 24.47 279 THR A C 1
ATOM 1921 O O . THR A 1 255 ? 23.825 26.344 71.956 1.00 25.24 279 THR A O 1
ATOM 1925 N N . PHE A 1 256 ? 24.099 28.334 70.954 1.00 25.27 280 PHE A N 1
ATOM 1926 C CA . PHE A 1 256 ? 25.385 27.920 70.393 1.00 27.39 280 PHE A CA 1
ATOM 1927 C C . PHE A 1 256 ? 26.371 27.586 71.500 1.00 29.55 280 PHE A C 1
ATOM 1928 O O . PHE A 1 256 ? 27.044 26.549 71.460 1.00 28.77 280 PHE A O 1
ATOM 1936 N N . ASN A 1 257 ? 26.472 28.463 72.505 1.00 28.10 281 ASN A N 1
ATOM 1937 C CA . ASN A 1 257 ? 27.412 28.230 73.595 1.00 31.30 281 ASN A CA 1
ATOM 1938 C C . ASN A 1 257 ? 27.046 26.981 74.387 1.00 30.76 281 ASN A C 1
ATOM 1939 O O . ASN A 1 257 ? 27.926 26.224 74.808 1.00 33.06 281 ASN A O 1
ATOM 1944 N N . THR A 1 258 ? 25.753 26.741 74.600 1.00 27.36 282 THR A N 1
ATOM 1945 C CA . THR A 1 258 ? 25.358 25.559 75.355 1.00 27.58 282 THR A CA 1
ATOM 1946 C C . THR A 1 258 ? 25.582 24.280 74.548 1.00 26.91 282 THR A C 1
ATOM 1947 O O . THR A 1 258 ? 26.221 23.337 75.029 1.00 29.35 282 THR A O 1
ATOM 1951 N N . THR A 1 259 ? 25.066 24.229 73.314 1.00 21.72 283 THR A N 1
ATOM 1952 C CA . THR A 1 259 ? 25.117 22.986 72.540 1.00 23.06 283 THR A CA 1
ATOM 1953 C C . THR A 1 259 ? 26.541 22.635 72.119 1.00 24.90 283 THR A C 1
ATOM 1954 O O . THR A 1 259 ? 26.959 21.480 72.242 1.00 26.93 283 THR A O 1
ATOM 1958 N N . LEU A 1 260 ? 27.295 23.603 71.581 1.00 25.57 284 LEU A N 1
ATOM 1959 C CA . LEU A 1 260 ? 28.608 23.258 71.032 1.00 27.34 284 LEU A CA 1
ATOM 1960 C C . LEU A 1 260 ? 29.600 22.848 72.116 1.00 31.65 284 LEU A C 1
ATOM 1961 O O . LEU A 1 260 ? 30.583 22.155 71.818 1.00 30.56 284 LEU A O 1
ATOM 1966 N N . ASN A 1 261 ? 29.355 23.239 73.362 1.00 29.99 285 ASN A N 1
ATOM 1967 C CA . ASN A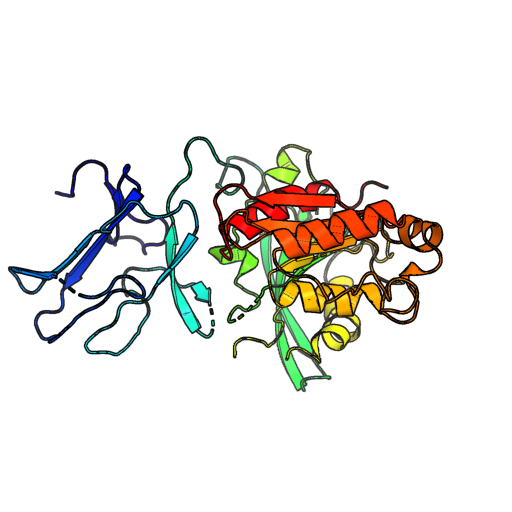 1 261 ? 30.156 22.795 74.494 1.00 29.90 285 ASN A CA 1
ATOM 1968 C C . ASN A 1 261 ? 29.591 21.558 75.168 1.00 31.61 285 ASN A C 1
ATOM 1969 O O . ASN A 1 261 ? 30.190 21.067 76.127 1.00 35.91 285 ASN A O 1
ATOM 1974 N N . ASN A 1 262 ? 28.465 21.041 74.693 1.00 29.33 286 ASN A N 1
ATOM 1975 C CA . ASN A 1 262 ? 27.826 19.870 75.288 1.00 32.05 286 ASN A CA 1
ATOM 1976 C C . ASN A 1 262 ? 27.252 18.983 74.187 1.00 30.26 286 ASN A C 1
ATOM 1977 O O . ASN A 1 262 ? 26.098 18.556 74.234 1.00 26.40 286 ASN A O 1
ATOM 1982 N N . LEU A 1 263 ? 28.061 18.689 73.164 1.00 27.41 287 LEU A N 1
ATOM 1983 C CA . LEU A 1 263 ? 27.538 17.877 72.072 1.00 26.31 287 LEU A CA 1
ATOM 1984 C C . LEU A 1 263 ? 27.153 16.474 72.527 1.00 27.49 287 LEU A C 1
ATOM 1985 O O . LEU A 1 263 ? 26.379 15.804 71.837 1.00 31.71 287 LEU A O 1
ATOM 1990 N N . ASP A 1 264 ? 27.663 16.015 73.670 1.00 31.55 288 ASP A N 1
ATOM 1991 C CA . ASP A 1 264 ? 27.237 14.716 74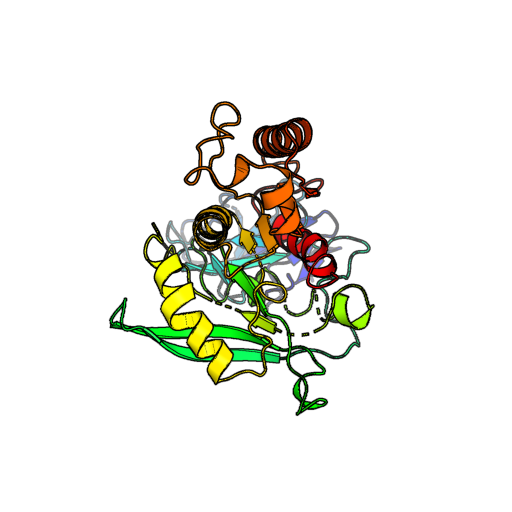.177 1.00 33.85 288 ASP A CA 1
ATOM 1992 C C . ASP A 1 264 ? 25.761 14.691 74.548 1.00 36.19 288 ASP A C 1
ATOM 1993 O O . ASP A 1 264 ? 25.192 13.601 74.675 1.00 36.06 288 ASP A O 1
ATOM 1998 N N . LYS A 1 265 ? 25.125 15.860 74.698 1.00 33.54 289 LYS A N 1
ATOM 1999 C CA . LYS A 1 265 ? 23.733 15.942 75.117 1.00 31.35 289 LYS A CA 1
ATOM 2000 C C . LYS A 1 265 ? 22.778 16.488 74.059 1.00 30.74 289 LYS A C 1
ATOM 2001 O O . LYS A 1 265 ? 21.565 16.321 74.215 1.00 33.83 289 LYS A O 1
ATOM 2007 N N . PHE A 1 266 ? 23.276 17.120 72.996 1.00 28.84 290 PHE A N 1
ATOM 2008 C CA . PHE A 1 266 ? 22.417 17.761 71.999 1.00 27.71 290 PHE A CA 1
ATOM 2009 C C . PHE A 1 266 ? 22.841 17.361 70.593 1.00 26.77 290 PHE A C 1
ATOM 2010 O O . PHE A 1 266 ? 24.027 17.439 70.259 1.00 30.09 290 PHE A O 1
ATOM 2018 N N . ALA A 1 267 ? 21.873 16.993 69.752 1.00 23.86 291 ALA A N 1
ATOM 2019 C CA . ALA A 1 267 ? 22.160 16.631 68.365 1.00 26.52 291 ALA A CA 1
ATOM 2020 C C . ALA A 1 267 ? 21.461 17.535 67.353 1.00 26.75 291 ALA A C 1
ATOM 2021 O O . ALA A 1 267 ? 21.528 17.264 66.148 1.00 25.35 291 ALA A O 1
ATOM 2023 N N . TYR A 1 268 ? 20.784 18.595 67.804 1.00 25.70 292 TYR A N 1
ATOM 2024 C CA . TYR A 1 268 ? 20.115 19.534 66.913 1.00 25.29 292 TYR A CA 1
ATOM 2025 C C . TYR A 1 268 ? 20.282 20.932 67.479 1.00 24.83 292 TYR A C 1
ATOM 2026 O O . TYR A 1 268 ? 20.097 21.143 68.681 1.00 24.09 292 TYR A O 1
ATOM 2035 N N . ILE A 1 269 ? 20.627 21.886 66.614 1.00 22.58 293 ILE A N 1
ATOM 2036 C CA . ILE A 1 269 ? 20.983 23.242 67.028 1.00 20.12 293 ILE A CA 1
ATOM 2037 C C . ILE A 1 269 ? 20.256 24.226 66.121 1.00 20.53 293 ILE A C 1
ATOM 2038 O O . ILE A 1 269 ? 20.363 24.134 64.892 1.00 20.49 293 ILE A O 1
ATOM 2043 N N . GLY A 1 270 ? 19.526 25.161 66.721 1.00 21.74 294 GLY A N 1
ATOM 2044 C CA . GLY A 1 270 ? 18.843 26.173 65.933 1.00 20.66 294 GLY A CA 1
ATOM 2045 C C . GLY A 1 270 ? 19.120 27.580 66.422 1.00 22.62 294 GLY A C 1
ATOM 2046 O O . GLY A 1 270 ? 18.998 27.866 67.623 1.00 22.42 294 GLY A O 1
ATOM 2047 N N . GLY A 1 271 ? 19.518 28.465 65.512 1.00 20.18 295 GLY A N 1
ATOM 2048 C CA . GLY A 1 271 ? 19.693 29.865 65.868 1.00 21.48 295 GLY A CA 1
ATOM 2049 C C . GLY A 1 271 ? 18.789 30.730 65.015 1.00 26.62 295 GLY A C 1
ATOM 2050 O O . GLY A 1 271 ? 18.907 30.704 63.784 1.00 25.20 295 GLY A O 1
ATOM 2051 N N . PHE A 1 272 ? 17.856 31.461 65.650 1.00 25.28 296 PHE A N 1
ATOM 2052 C CA . PHE A 1 272 ? 16.845 32.276 64.964 1.00 23.88 296 PHE A CA 1
ATOM 2053 C C . PHE A 1 272 ? 17.224 33.742 65.166 1.00 25.01 296 PHE A C 1
ATOM 2054 O O . PHE A 1 272 ? 17.050 34.276 66.267 1.00 21.16 296 PHE A O 1
ATOM 2062 N N . SER A 1 273 ? 17.710 34.396 64.098 1.00 24.27 297 SER A N 1
ATOM 2063 C CA . SER A 1 273 ? 18.267 35.756 64.186 1.00 21.18 297 SER A CA 1
ATOM 2064 C C . SER A 1 273 ? 19.282 35.849 65.320 1.00 26.27 297 SER A C 1
ATOM 2065 O O . SER A 1 273 ? 19.319 36.824 66.071 1.00 24.94 297 SER A O 1
ATOM 2068 N N . GLY A 1 274 ? 20.103 34.818 65.478 1.00 30.48 298 GLY A N 1
ATOM 2069 C CA . GLY A 1 274 ? 20.943 34.792 66.657 1.00 41.03 298 GLY A CA 1
ATOM 2070 C C . GLY A 1 274 ? 22.363 34.376 66.439 1.00 56.32 298 GLY A C 1
ATOM 2071 O O . GLY A 1 274 ? 23.154 35.152 65.909 1.00 67.22 298 GLY A O 1
ATOM 2072 N N . ALA A 1 275 ? 22.702 33.174 66.874 1.00 55.20 299 ALA A N 1
ATOM 2073 C CA . ALA A 1 275 ? 23.934 32.530 66.443 1.00 55.85 299 ALA A CA 1
ATOM 2074 C C . ALA A 1 275 ? 25.134 32.993 67.276 1.00 56.46 299 ALA A C 1
ATOM 2075 O O . ALA A 1 275 ? 25.184 34.138 67.734 1.00 49.93 299 ALA A O 1
ATOM 2077 N N . GLY A 1 276 ? 26.098 32.113 67.516 1.00 57.26 300 GLY A N 1
ATOM 2078 C CA . GLY A 1 276 ? 27.372 32.555 68.047 1.00 57.88 300 GLY A CA 1
ATOM 2079 C C . GLY A 1 276 ? 28.260 33.145 66.965 1.00 58.31 300 GLY A C 1
ATOM 2080 O O . GLY A 1 276 ? 28.021 32.981 65.769 1.00 59.83 300 GLY A O 1
ATOM 2081 N N . SER A 1 277 ? 29.285 33.860 67.405 1.00 60.61 301 SER A N 1
ATOM 2082 C CA . SER A 1 277 ? 30.310 34.375 66.510 1.00 61.21 301 SER A CA 1
ATOM 2083 C C . SER A 1 277 ? 31.191 33.211 66.087 1.00 58.85 301 SER A C 1
ATOM 2084 O O . SER A 1 277 ? 31.844 32.578 66.936 1.00 59.74 301 SER A O 1
ATOM 2087 N N . ILE A 1 278 ? 31.188 32.909 64.790 1.00 54.23 302 ILE A N 1
ATOM 2088 C CA . ILE A 1 278 ? 32.112 31.949 64.196 1.00 46.62 302 ILE A CA 1
ATOM 2089 C C . ILE A 1 278 ? 32.871 32.673 63.101 1.00 43.63 302 ILE A C 1
ATOM 2090 O O . ILE A 1 278 ? 32.268 33.098 62.106 1.00 46.84 302 ILE A O 1
ATOM 2095 N N . ASP A 1 279 ? 34.164 32.896 63.331 1.00 37.47 303 ASP A N 1
ATOM 2096 C CA . ASP A 1 279 ? 35.072 33.409 62.313 1.00 42.29 303 ASP A CA 1
ATOM 2097 C C . ASP A 1 279 ? 35.528 32.238 61.450 1.00 43.71 303 ASP A C 1
ATOM 2098 O O . ASP A 1 279 ? 36.217 31.341 61.940 1.00 44.56 303 ASP A O 1
ATOM 2103 N N . LEU A 1 280 ? 35.137 32.241 60.171 1.00 44.22 304 LEU A N 1
ATOM 2104 C CA . LEU A 1 280 ? 35.465 31.118 59.294 1.00 41.95 304 LEU A CA 1
ATOM 2105 C C . LEU A 1 280 ? 36.967 30.918 59.180 1.00 40.78 304 LEU A C 1
ATOM 2106 O O . LEU A 1 280 ? 37.430 29.791 58.968 1.00 38.06 304 LEU A O 1
ATOM 2111 N N . LYS A 1 281 ? 37.747 31.991 59.328 1.00 43.46 305 LYS A N 1
ATOM 2112 C CA . LYS A 1 281 ? 39.197 31.835 59.339 1.00 44.07 305 LYS A CA 1
ATOM 2113 C C . LYS A 1 281 ? 39.654 30.934 60.482 1.00 42.50 305 LYS A C 1
ATOM 2114 O O . LYS A 1 281 ? 40.701 30.281 60.378 1.00 44.84 305 LYS A O 1
ATOM 2120 N N . GLN A 1 282 ? 38.881 30.878 61.571 1.00 38.26 306 GLN A N 1
ATOM 2121 C CA . GLN A 1 282 ? 39.199 30.074 62.747 1.00 40.50 306 GLN A CA 1
ATOM 2122 C C . GLN A 1 282 ? 38.350 28.806 62.843 1.00 38.53 306 GLN A C 1
ATOM 2123 O O . GLN A 1 282 ? 38.222 28.235 63.928 1.00 33.93 306 GLN A O 1
ATOM 2129 N N . LEU A 1 283 ? 37.778 28.338 61.731 1.00 36.99 307 LEU A N 1
ATOM 2130 C CA . LEU A 1 283 ? 36.830 27.228 61.820 1.00 32.35 307 LEU A CA 1
ATOM 2131 C C . LEU A 1 283 ? 37.441 26.016 62.520 1.00 27.27 307 LEU A C 1
ATOM 2132 O O . LEU A 1 283 ? 36.745 25.291 63.239 1.00 31.72 307 LEU A O 1
ATOM 2137 N N . ASP A 1 284 ? 38.736 25.770 62.321 1.00 30.50 308 ASP A N 1
ATOM 2138 C CA . ASP A 1 284 ? 39.345 24.578 62.901 1.00 34.07 308 ASP A CA 1
ATOM 2139 C C . ASP A 1 284 ? 39.601 24.702 64.401 1.00 35.09 308 ASP A C 1
ATOM 2140 O O . ASP A 1 284 ? 39.907 23.691 65.041 1.00 33.67 308 ASP A O 1
ATOM 2145 N N . THR A 1 285 ? 39.503 25.899 64.974 1.00 33.36 309 THR A N 1
ATOM 2146 C CA . THR A 1 285 ? 39.837 26.082 66.382 1.00 36.50 309 THR A CA 1
ATOM 2147 C C . THR A 1 285 ? 38.709 26.636 67.244 1.00 37.17 309 THR A C 1
ATOM 2148 O O . THR A 1 285 ? 38.746 26.430 68.463 1.00 38.66 309 THR A O 1
ATOM 2152 N N . VAL A 1 286 ? 37.721 27.330 66.669 1.00 32.43 310 VAL A N 1
ATOM 2153 C CA . VAL A 1 286 ? 36.650 27.874 67.492 1.00 32.95 310 VAL A CA 1
ATOM 2154 C C . VAL A 1 286 ? 35.993 26.750 68.287 1.00 33.64 310 VAL A C 1
ATOM 2155 O O . VAL A 1 286 ? 35.990 25.583 67.879 1.00 31.78 310 VAL A O 1
ATOM 2159 N N . TYR A 1 287 ? 35.437 27.112 69.443 1.00 32.83 311 TYR A N 1
ATOM 2160 C CA . TYR A 1 287 ? 34.723 26.171 70.305 1.00 28.67 311 TYR A CA 1
ATOM 2161 C C . TYR A 1 287 ? 35.562 24.933 70.596 1.00 30.12 311 TYR A C 1
ATOM 2162 O O . TYR A 1 287 ? 35.060 23.807 70.618 1.00 36.86 311 TYR A O 1
ATOM 2171 N N . GLY A 1 288 ? 36.856 25.148 70.817 1.00 31.73 312 GLY A N 1
ATOM 2172 C CA . GLY A 1 288 ? 37.754 24.058 71.149 1.00 35.62 312 GLY A CA 1
ATOM 2173 C C . GLY A 1 288 ? 37.938 23.007 70.073 1.00 40.09 312 GLY A C 1
ATOM 2174 O O . GLY A 1 288 ? 38.226 21.851 70.399 1.00 37.17 312 GLY A O 1
ATOM 2175 N N . GLY A 1 289 ? 37.782 23.370 68.796 1.00 38.95 313 GLY A N 1
ATOM 2176 C CA . GLY A 1 289 ? 38.075 22.438 67.717 1.00 33.03 313 GLY A CA 1
ATOM 2177 C C . GLY A 1 289 ? 36.939 21.521 67.319 1.00 33.23 313 GLY A C 1
ATOM 2178 O O . GLY A 1 289 ? 37.170 20.544 66.596 1.00 33.82 313 GLY A O 1
ATOM 2179 N N . VAL A 1 290 ? 35.711 21.820 67.747 1.00 30.18 314 VAL A N 1
ATOM 2180 C CA . VAL A 1 290 ? 34.579 20.921 67.530 1.00 30.83 314 VAL A CA 1
ATOM 2181 C C . VAL A 1 290 ? 34.282 20.716 66.039 1.00 31.43 314 VAL A C 1
ATOM 2182 O O . VAL A 1 290 ? 33.723 19.680 65.650 1.00 26.64 314 VAL A O 1
ATOM 2186 N N . PHE A 1 291 ? 34.636 21.681 65.185 1.00 28.59 315 PHE A N 1
ATOM 2187 C CA . PHE A 1 291 ? 34.381 21.579 63.746 1.00 29.80 315 PHE A CA 1
ATOM 2188 C C . PHE A 1 291 ? 35.539 20.985 62.958 1.00 31.91 315 PHE A C 1
ATOM 2189 O O . PHE A 1 291 ? 35.401 20.807 61.742 1.00 31.67 315 PHE A O 1
ATOM 2197 N N . LYS A 1 292 ? 36.669 20.671 63.599 1.00 29.02 316 LYS A N 1
ATOM 2198 C CA . LYS A 1 292 ? 37.880 20.400 62.831 1.00 29.65 316 LYS A CA 1
ATOM 2199 C C . LYS A 1 292 ? 37.744 19.149 61.966 1.00 32.35 316 LYS A C 1
ATOM 2200 O O . LYS A 1 292 ? 38.180 19.144 60.806 1.00 31.57 316 LYS A O 1
ATOM 2206 N N . ASN A 1 293 ? 37.192 18.068 62.514 1.00 32.46 317 ASN A N 1
ATOM 2207 C CA . ASN A 1 293 ? 36.884 16.879 61.714 1.00 33.91 317 ASN A CA 1
ATOM 2208 C C . ASN A 1 293 ? 35.457 17.042 61.208 1.00 32.02 317 ASN A C 1
ATOM 2209 O O . ASN A 1 293 ? 34.491 16.844 61.951 1.00 26.64 317 ASN A O 1
ATOM 2214 N N . ARG A 1 294 ? 35.327 17.416 59.931 1.00 26.50 318 ARG A N 1
ATOM 2215 C CA . ARG A 1 294 ? 34.038 17.876 59.428 1.00 26.62 318 ARG A CA 1
ATOM 2216 C C . ARG A 1 294 ? 32.973 16.786 59.528 1.00 25.39 318 ARG A C 1
ATOM 2217 O O . ARG A 1 294 ? 31.863 17.029 60.010 1.00 26.39 318 ARG A O 1
ATOM 2225 N N . LYS A 1 295 ? 33.279 15.577 59.057 1.00 27.40 319 LYS A N 1
ATOM 2226 C CA . LYS A 1 295 ? 32.244 14.548 59.063 1.00 26.64 319 LYS A CA 1
ATOM 2227 C C . LYS A 1 295 ? 31.898 14.115 60.481 1.00 32.62 319 LYS A C 1
ATOM 2228 O O . LYS A 1 295 ? 30.740 13.788 60.766 1.00 32.15 319 LYS A O 1
ATOM 2234 N N . ALA A 1 296 ? 32.887 14.087 61.380 1.00 27.99 320 ALA A N 1
ATOM 2235 C CA . ALA A 1 296 ? 32.589 13.792 62.778 1.00 28.64 320 ALA A CA 1
ATOM 2236 C C . ALA A 1 296 ? 31.538 14.753 63.319 1.00 29.54 320 ALA A C 1
ATOM 2237 O O . ALA A 1 296 ? 30.591 14.333 63.996 1.00 30.35 320 ALA A O 1
ATOM 2239 N N . PHE A 1 297 ? 31.678 16.050 63.023 1.00 24.47 321 PHE A N 1
ATOM 2240 C CA . PHE A 1 297 ? 30.668 17.003 63.478 1.00 23.54 321 PHE A CA 1
ATOM 2241 C C . PHE A 1 297 ? 29.328 16.754 62.790 1.00 24.30 321 PHE A C 1
ATOM 2242 O O . PHE A 1 297 ? 28.271 16.749 63.440 1.00 23.55 321 PHE A O 1
ATOM 2250 N N . ASN A 1 298 ? 29.350 16.549 61.472 1.00 23.27 322 ASN A N 1
ATOM 2251 C CA . ASN A 1 298 ? 28.107 16.326 60.740 1.00 24.77 322 ASN A CA 1
ATOM 2252 C C . ASN A 1 298 ? 27.406 15.047 61.189 1.00 24.42 322 ASN A C 1
ATOM 2253 O O . ASN A 1 298 ? 26.172 14.973 61.144 1.00 27.15 322 ASN A O 1
ATOM 2258 N N . ASP A 1 299 ? 28.166 14.028 61.608 1.00 25.72 323 ASP A N 1
ATOM 2259 C CA . ASP A 1 299 ? 27.530 12.798 62.074 1.00 29.26 323 ASP A CA 1
ATOM 2260 C C . ASP A 1 299 ? 26.860 12.991 63.431 1.00 30.02 323 ASP A C 1
ATOM 2261 O O . ASP A 1 299 ? 25.922 12.261 63.762 1.00 30.87 323 ASP A O 1
ATOM 2266 N N . LYS A 1 300 ? 27.331 13.951 64.227 1.00 27.95 324 LYS A N 1
ATOM 2267 C CA . LYS A 1 300 ? 26.830 14.182 65.583 1.00 29.40 324 LYS A CA 1
ATOM 2268 C C . LYS A 1 300 ? 25.667 15.166 65.632 1.00 27.23 324 LYS A C 1
ATOM 2269 O O . LYS A 1 300 ? 24.790 15.046 66.498 1.00 28.79 324 LYS A O 1
ATOM 2275 N N . VAL A 1 301 ? 25.676 16.172 64.763 1.00 23.01 325 VAL A N 1
ATOM 2276 C CA . VAL A 1 301 ? 24.666 17.225 64.748 1.00 24.37 325 VAL A CA 1
ATOM 2277 C C . VAL A 1 301 ? 23.825 17.015 63.498 1.00 27.73 325 VAL A C 1
ATOM 2278 O O . VAL A 1 301 ? 24.278 17.291 62.381 1.00 26.48 325 VAL A O 1
ATOM 2282 N N . HIS A 1 302 ? 22.596 16.530 63.674 1.00 24.56 326 HIS A N 1
ATOM 2283 C CA . HIS A 1 302 ? 21.792 16.172 62.512 1.00 24.98 326 HIS A CA 1
ATOM 2284 C C . HIS A 1 302 ? 21.157 17.382 61.840 1.00 25.82 326 HIS A C 1
ATOM 2285 O O . HIS A 1 302 ? 20.850 17.323 60.648 1.00 23.09 326 HIS A O 1
ATOM 2292 N N . VAL A 1 303 ? 20.920 18.461 62.584 1.00 22.57 327 VAL A N 1
ATOM 2293 C CA . VAL A 1 303 ? 20.340 19.688 62.049 1.00 24.03 327 VAL A CA 1
ATOM 2294 C C . VAL A 1 303 ? 21.081 20.854 62.686 1.00 20.86 327 VAL A C 1
ATOM 2295 O O . VAL A 1 303 ? 21.155 20.947 63.914 1.00 21.58 327 VAL A O 1
ATOM 2299 N N . PHE A 1 304 ? 21.649 21.722 61.859 1.00 20.65 328 PHE A N 1
ATOM 2300 C CA . PHE A 1 304 ? 22.371 22.916 62.290 1.00 18.65 328 PHE A CA 1
ATOM 2301 C C . PHE A 1 304 ? 21.710 24.056 61.515 1.00 19.57 328 PHE A C 1
ATOM 2302 O O . PHE A 1 304 ? 22.021 24.267 60.334 1.00 21.53 328 PHE A O 1
ATOM 2310 N N . PHE A 1 305 ? 20.771 24.757 62.158 1.00 20.00 329 PHE A N 1
ATOM 2311 C CA . PHE A 1 305 ? 19.797 25.612 61.480 1.00 21.44 329 PHE A CA 1
ATOM 2312 C C . PHE A 1 305 ? 20.101 27.081 61.765 1.00 22.61 329 PHE A C 1
ATOM 2313 O O . PHE A 1 305 ? 20.246 27.473 62.930 1.00 20.87 329 PHE A O 1
ATOM 2321 N N . LEU A 1 306 ? 20.202 27.890 60.705 1.00 20.70 330 LEU A N 1
ATOM 2322 C CA . LEU A 1 306 ? 20.387 29.336 60.827 1.00 22.96 330 LEU A CA 1
ATOM 2323 C C . LEU A 1 306 ? 19.241 30.055 60.129 1.00 22.00 330 LEU A C 1
ATOM 2324 O O . LEU A 1 306 ? 19.107 29.964 58.901 1.00 22.78 330 LEU A O 1
ATOM 2329 N N . GLY A 1 307 ? 18.438 30.790 60.902 1.00 22.08 331 GLY A N 1
ATOM 2330 C CA . GLY A 1 307 ? 17.326 31.562 60.368 1.00 22.46 331 GLY A CA 1
ATOM 2331 C C . GLY A 1 307 ? 17.558 33.052 60.547 1.00 19.04 331 GLY A C 1
ATOM 2332 O O . GLY A 1 307 ? 18.228 33.476 61.490 1.00 22.92 331 GLY A O 1
ATOM 2333 N N . ILE A 1 308 ? 16.988 33.852 59.641 1.00 20.33 332 ILE A N 1
ATOM 2334 C CA . ILE A 1 308 ? 17.178 35.301 59.671 1.00 20.37 332 ILE A CA 1
ATOM 2335 C C . ILE A 1 308 ? 16.058 35.943 58.862 1.00 25.42 332 ILE A C 1
ATOM 2336 O O . ILE A 1 308 ? 15.516 35.333 57.939 1.00 24.16 332 ILE A O 1
ATOM 2341 N N . GLY A 1 309 ? 15.704 37.180 59.216 1.00 24.23 333 GLY A N 1
ATOM 2342 C CA . GLY A 1 309 ? 14.731 37.946 58.439 1.00 24.25 333 GLY A CA 1
ATOM 2343 C C . GLY A 1 309 ? 15.378 38.701 57.284 1.00 24.19 333 GLY A C 1
ATOM 2344 O O . GLY A 1 309 ? 16.498 39.199 57.393 1.00 23.06 333 GLY A O 1
ATOM 2345 N N . SER A 1 310 ? 14.650 38.784 56.163 1.00 25.35 334 SER A N 1
ATOM 2346 C CA . SER A 1 310 ? 15.213 39.448 54.988 1.00 24.01 334 SER A CA 1
ATOM 2347 C C . SER A 1 310 ? 15.439 40.933 55.236 1.00 22.86 334 SER A C 1
ATOM 2348 O O . SER A 1 310 ? 16.288 41.547 54.579 1.00 27.16 334 SER A O 1
ATOM 2351 N N . GLU A 1 311 ? 14.703 41.529 56.170 1.00 24.93 335 GLU A N 1
ATOM 2352 C CA . GLU A 1 311 ? 14.798 42.960 56.416 1.00 26.91 335 GLU A CA 1
ATOM 2353 C C . GLU A 1 311 ? 15.625 43.303 57.654 1.00 30.81 335 GLU A C 1
ATOM 2354 O O . GLU A 1 311 ? 15.552 44.439 58.134 1.00 31.66 335 GLU A O 1
ATOM 2360 N N . GLU A 1 312 ? 16.412 42.362 58.181 1.00 28.21 336 GLU A N 1
ATOM 2361 C CA . GLU A 1 312 ? 17.329 42.637 59.285 1.00 28.70 336 GLU A CA 1
ATOM 2362 C C . GLU A 1 312 ? 18.770 42.322 58.884 1.00 30.79 336 GLU A C 1
ATOM 2363 O O . GLU A 1 312 ? 19.563 41.810 59.678 1.00 31.43 336 GLU A O 1
ATOM 2369 N N . HIS A 1 313 ? 19.120 42.639 57.638 1.00 25.21 337 HIS A N 1
ATOM 2370 C CA . HIS A 1 313 ? 20.483 42.555 57.122 1.00 30.45 337 HIS A CA 1
ATOM 2371 C C . HIS A 1 313 ? 21.008 41.130 57.205 1.00 32.04 337 HIS A C 1
ATOM 2372 O O . HIS A 1 313 ? 21.902 40.832 58.011 1.00 29.65 337 HIS A O 1
ATOM 2379 N N . PRO A 1 314 ? 20.477 40.226 56.377 1.00 28.40 338 PRO A N 1
ATOM 2380 C CA . PRO A 1 314 ? 20.820 38.801 56.505 1.00 28.58 338 PRO A CA 1
ATOM 2381 C C . PRO A 1 314 ? 22.217 38.450 56.024 1.00 30.48 338 PRO A C 1
ATOM 2382 O O . PRO A 1 314 ? 22.616 37.286 56.143 1.00 31.71 338 PRO A O 1
ATOM 2386 N N . GLU A 1 315 ? 22.982 39.416 55.514 1.00 30.34 339 GLU A N 1
ATOM 2387 C CA . GLU A 1 315 ? 24.237 39.100 54.834 1.00 31.86 339 GLU A CA 1
ATOM 2388 C C . GLU A 1 315 ? 25.199 38.337 55.741 1.00 28.91 339 GLU A C 1
ATOM 2389 O O . GLU A 1 315 ? 25.805 37.344 55.317 1.00 28.03 339 GLU A O 1
ATOM 2395 N N . ARG A 1 316 ? 25.352 38.776 56.993 1.00 28.74 340 ARG A N 1
ATOM 2396 C CA . ARG A 1 316 ? 26.279 38.099 57.899 1.00 30.64 340 ARG A CA 1
ATOM 2397 C C . ARG A 1 316 ? 25.885 36.642 58.106 1.00 27.57 340 ARG A C 1
ATOM 2398 O O . ARG A 1 316 ? 26.736 35.747 58.062 1.00 29.35 340 ARG A O 1
ATOM 2406 N N . THR A 1 317 ? 24.596 36.393 58.359 1.00 24.50 341 THR A N 1
ATOM 2407 C CA . THR A 1 317 ? 24.124 35.027 58.582 1.00 23.98 341 THR A CA 1
ATOM 2408 C C . THR A 1 317 ? 24.278 34.175 57.325 1.00 24.39 341 THR A C 1
ATOM 2409 O O . THR A 1 317 ? 24.668 33.002 57.402 1.00 26.09 341 THR A O 1
ATOM 2413 N N . LYS A 1 318 ? 23.959 34.744 56.158 1.00 22.03 342 LYS A N 1
ATOM 2414 C CA . LYS A 1 318 ? 24.076 33.986 54.911 1.00 25.82 342 LYS A CA 1
ATOM 2415 C C . LYS A 1 318 ? 25.537 33.696 54.590 1.00 28.09 342 LYS A C 1
ATOM 2416 O O . LYS A 1 318 ? 25.874 32.590 54.155 1.00 27.51 342 LYS A O 1
ATOM 2422 N N . ASN A 1 319 ? 26.424 34.673 54.814 1.00 26.77 343 ASN A N 1
ATOM 2423 C CA . ASN A 1 319 ? 27.852 34.430 54.628 1.00 29.60 343 ASN A CA 1
ATOM 2424 C C . ASN A 1 319 ? 28.358 33.327 55.547 1.00 28.39 343 ASN A C 1
ATOM 2425 O O . ASN A 1 319 ? 29.216 32.525 55.148 1.00 31.61 343 ASN A O 1
ATOM 2430 N N . LEU A 1 320 ? 27.887 33.311 56.800 1.00 26.34 344 LEU A N 1
ATOM 2431 C CA . LEU A 1 320 ? 28.278 32.258 57.736 1.00 25.77 344 LEU A CA 1
ATOM 2432 C C . LEU A 1 320 ? 27.813 30.891 57.242 1.00 28.31 344 LEU A C 1
ATOM 2433 O O . LEU A 1 320 ? 28.592 29.933 57.205 1.00 26.45 344 LEU A O 1
ATOM 2438 N N . SER A 1 321 ? 26.544 30.791 56.848 1.00 25.04 345 SER A N 1
ATOM 2439 C CA . SER A 1 321 ? 26.006 29.522 56.364 1.00 25.59 345 SER A CA 1
ATOM 2440 C C . SER A 1 321 ? 26.745 29.059 55.112 1.00 24.17 345 SER A C 1
ATOM 2441 O O . SER A 1 321 ? 27.219 27.915 55.035 1.00 26.15 345 SER A O 1
ATOM 2444 N N . ASP A 1 322 ? 26.866 29.943 54.118 1.00 25.49 346 ASP A N 1
ATOM 2445 C CA . ASP A 1 322 ? 27.555 29.575 52.881 1.00 29.33 346 ASP A CA 1
ATOM 2446 C C . ASP A 1 322 ? 28.999 29.172 53.149 1.00 29.50 346 ASP A C 1
ATOM 2447 O O . ASP A 1 322 ? 29.515 28.238 52.527 1.00 26.29 346 ASP A O 1
ATOM 2452 N N . GLY A 1 323 ? 29.672 29.872 54.067 1.00 27.68 347 GLY A N 1
ATOM 2453 C CA . GLY A 1 323 ? 31.059 29.543 54.355 1.00 26.46 347 GLY A CA 1
ATOM 2454 C C . GLY A 1 323 ? 31.213 28.217 55.079 1.00 24.91 347 GLY A C 1
ATOM 2455 O O . GLY A 1 323 ? 32.127 27.441 54.781 1.00 28.38 347 GLY A O 1
ATOM 2456 N N . LEU A 1 324 ? 30.337 27.946 56.048 1.00 22.88 348 LEU A N 1
ATOM 2457 C CA . LEU A 1 324 ? 30.325 26.634 56.694 1.00 22.62 348 LEU A CA 1
ATOM 2458 C C . LEU A 1 324 ? 30.123 25.525 55.664 1.00 23.45 348 LEU A C 1
ATOM 2459 O O . LEU A 1 324 ? 30.885 24.550 55.620 1.00 23.81 348 LEU A O 1
ATOM 2464 N N . GLN A 1 325 ? 29.089 25.666 54.828 1.00 24.73 349 GLN A N 1
ATOM 2465 C CA . GLN A 1 325 ? 28.808 24.663 53.802 1.00 26.62 349 GLN A CA 1
ATOM 2466 C C . GLN A 1 325 ? 30.006 24.454 52.887 1.00 24.40 349 GLN A C 1
ATOM 2467 O O . GLN A 1 325 ? 30.394 23.312 52.614 1.00 26.48 349 GLN A O 1
ATOM 2473 N N . ALA A 1 326 ? 30.609 25.546 52.401 1.00 24.88 350 ALA A N 1
ATOM 2474 C CA . ALA A 1 326 ? 31.750 25.405 51.498 1.00 25.99 350 ALA A CA 1
ATOM 2475 C C . ALA A 1 326 ? 32.900 24.658 52.161 1.00 28.25 350 ALA A C 1
ATOM 2476 O O . ALA A 1 326 ? 33.644 23.935 51.487 1.00 27.15 350 ALA A O 1
ATOM 2478 N N . ALA A 1 327 ? 33.048 24.803 53.482 1.00 29.59 351 ALA A N 1
ATOM 2479 C CA . ALA A 1 327 ? 34.121 24.154 54.223 1.00 29.93 351 ALA A CA 1
ATOM 2480 C C . ALA A 1 327 ? 33.784 22.735 54.662 1.00 28.64 351 ALA A C 1
ATOM 2481 O O . ALA A 1 327 ? 34.666 22.039 55.175 1.00 31.05 351 ALA A O 1
ATOM 2483 N N . GLY A 1 328 ? 32.540 22.287 54.484 1.00 26.37 352 GLY A N 1
ATOM 2484 C CA . GLY A 1 328 ? 32.164 20.921 54.801 1.00 26.91 352 GLY A CA 1
ATOM 2485 C C . GLY A 1 328 ? 31.282 20.739 56.032 1.00 26.21 352 GLY A C 1
ATOM 2486 O O . GLY A 1 328 ? 30.973 19.591 56.373 1.00 27.60 352 GLY A O 1
ATOM 2487 N N . ILE A 1 329 ? 30.866 21.810 56.707 1.00 24.10 353 ILE A N 1
ATOM 2488 C CA . ILE A 1 329 ? 29.903 21.720 57.808 1.00 22.67 353 ILE A CA 1
ATOM 2489 C C . ILE A 1 329 ? 28.507 21.929 57.233 1.00 27.15 353 ILE A C 1
ATOM 2490 O O . ILE A 1 329 ? 28.217 22.993 56.678 1.00 25.25 353 ILE A O 1
ATOM 2495 N N . ASN A 1 330 ? 27.635 20.929 57.373 1.00 25.05 354 ASN A N 1
ATOM 2496 C CA . ASN A 1 330 ? 26.267 21.063 56.878 1.00 26.71 354 ASN A CA 1
ATOM 2497 C C . ASN A 1 330 ? 25.494 22.114 57.671 1.00 26.08 354 ASN A C 1
ATOM 2498 O O . ASN A 1 330 ? 25.658 22.243 58.889 1.00 23.02 354 ASN A O 1
ATOM 2503 N N . THR A 1 331 ? 24.631 22.852 56.974 1.00 22.67 355 THR A N 1
ATOM 2504 C CA . THR A 1 331 ? 23.687 23.756 57.626 1.00 22.91 355 THR A CA 1
ATOM 2505 C C . THR A 1 331 ? 22.395 23.792 56.826 1.00 25.74 355 THR A C 1
ATOM 2506 O O . THR A 1 331 ? 22.349 23.407 55.652 1.00 24.53 355 THR A O 1
ATOM 2510 N N . ILE A 1 332 ? 21.356 24.305 57.476 1.00 22.42 356 ILE A N 1
ATOM 2511 C CA . ILE A 1 332 ? 20.109 24.710 56.836 1.00 26.26 356 ILE A CA 1
ATOM 2512 C C . ILE A 1 332 ? 20.018 26.218 57.002 1.00 25.54 356 ILE A C 1
ATOM 2513 O O . ILE A 1 332 ? 20.079 26.719 58.132 1.00 25.98 356 ILE A O 1
ATOM 2518 N N . TYR A 1 333 ? 19.879 26.944 55.893 1.00 23.22 357 TYR A N 1
ATOM 2519 C CA . TYR A 1 333 ? 19.669 28.387 55.942 1.00 23.48 357 TYR A CA 1
ATOM 2520 C C . TYR A 1 333 ? 18.217 28.696 55.600 1.00 22.04 357 TYR A C 1
ATOM 2521 O O . TYR A 1 333 ? 17.680 28.165 54.623 1.00 24.56 357 TYR A O 1
ATOM 2530 N N . TYR A 1 334 ? 17.589 29.550 56.401 1.00 21.74 358 TYR A N 1
ATOM 2531 C CA . TYR A 1 334 ? 16.214 29.970 56.163 1.00 24.96 358 TYR A CA 1
ATOM 2532 C C . TYR A 1 334 ? 16.142 31.486 56.274 1.00 27.00 358 TYR A C 1
ATOM 2533 O O . TYR A 1 334 ? 16.568 32.055 57.283 1.00 22.43 358 TYR A O 1
ATOM 2542 N N . GLU A 1 335 ? 15.599 32.136 55.248 1.00 24.43 359 GLU A N 1
ATOM 2543 C CA . GLU A 1 335 ? 15.418 33.586 55.251 1.00 23.94 359 GLU A CA 1
ATOM 2544 C C . GLU A 1 335 ? 13.925 33.892 55.202 1.00 24.57 359 GLU A C 1
ATOM 2545 O O . GLU A 1 335 ? 13.228 33.451 54.283 1.00 26.26 359 GLU A O 1
ATOM 2551 N N . SER A 1 336 ? 13.433 34.632 56.202 1.00 22.87 360 SER A N 1
ATOM 2552 C CA . SER A 1 336 ? 12.014 34.974 56.296 1.00 22.21 360 SER A CA 1
ATOM 2553 C C . SER A 1 336 ? 11.729 36.215 55.457 1.00 26.12 360 SER A C 1
ATOM 2554 O O . SER A 1 336 ? 12.232 37.299 55.774 1.00 24.49 360 SER A O 1
ATOM 2557 N N . PRO A 1 337 ? 10.930 36.110 54.396 1.00 24.63 361 PRO A N 1
ATOM 2558 C CA . PRO A 1 337 ? 10.781 37.251 53.477 1.00 25.33 361 PRO A CA 1
ATOM 2559 C C . PRO A 1 337 ? 9.935 38.359 54.091 1.00 28.13 361 PRO A C 1
ATOM 2560 O O . PRO A 1 337 ? 8.832 38.120 54.588 1.00 30.12 361 PRO A O 1
ATOM 2564 N N . GLY A 1 338 ? 10.473 39.578 54.071 1.00 26.71 362 GLY A N 1
ATOM 2565 C CA . GLY A 1 338 ? 9.712 40.749 54.461 1.00 24.80 362 GLY A CA 1
ATOM 2566 C C . GLY A 1 338 ? 9.620 41.052 55.946 1.00 28.47 362 GLY A C 1
ATOM 2567 O O . GLY A 1 338 ? 8.875 41.965 56.319 1.00 31.32 362 GLY A O 1
ATOM 2568 N N . THR A 1 339 ? 10.348 40.339 56.808 1.00 26.06 363 THR A N 1
ATOM 2569 C CA . THR A 1 339 ? 10.303 40.583 58.248 1.00 24.72 363 THR A CA 1
ATOM 2570 C C . THR A 1 339 ? 11.702 40.893 58.775 1.00 24.58 363 THR A C 1
ATOM 2571 O O . THR A 1 339 ? 12.709 40.627 58.111 1.00 23.84 363 THR A O 1
ATOM 2575 N N . ALA A 1 340 ? 11.758 41.447 59.990 1.00 24.14 364 ALA A N 1
ATOM 2576 C CA . ALA A 1 340 ? 13.041 41.851 60.558 1.00 26.51 364 ALA A CA 1
ATOM 2577 C C . ALA A 1 340 ? 13.270 41.206 61.922 1.00 24.87 364 ALA A C 1
ATOM 2578 O O . ALA A 1 340 ? 13.003 40.012 62.096 1.00 25.87 364 ALA A O 1
ATOM 2580 N N . HIS A 1 341 ? 13.781 41.965 62.897 1.00 21.04 365 HIS A N 1
ATOM 2581 C CA . HIS A 1 341 ? 14.070 41.402 64.224 1.00 23.85 365 HIS A CA 1
ATOM 2582 C C . HIS A 1 341 ? 12.806 41.444 65.085 1.00 26.61 365 HIS A C 1
ATOM 2583 O O . HIS A 1 341 ? 12.671 42.223 66.033 1.00 26.12 365 HIS A O 1
ATOM 2590 N N . GLU A 1 342 ? 11.869 40.559 64.740 1.00 24.57 366 GLU A N 1
ATOM 2591 C CA . GLU A 1 342 ? 10.497 40.641 65.223 1.00 23.55 366 GLU A CA 1
ATOM 2592 C C . GLU A 1 342 ? 9.941 39.231 65.319 1.00 21.31 366 GLU A C 1
ATOM 2593 O O . GLU A 1 342 ? 10.444 38.310 64.673 1.00 21.54 366 GLU A O 1
ATOM 2599 N N . PHE A 1 343 ? 8.861 39.071 66.088 1.00 20.57 367 PHE A N 1
ATOM 2600 C CA . PHE A 1 343 ? 8.424 37.714 66.420 1.00 20.36 367 PHE A CA 1
ATOM 2601 C C . PHE A 1 343 ? 7.869 36.923 65.239 1.00 21.60 367 PHE A C 1
ATOM 2602 O O . PHE A 1 343 ? 7.921 35.692 65.279 1.00 19.87 367 PHE A O 1
ATOM 2610 N N . LEU A 1 344 ? 7.339 37.564 64.190 1.00 19.57 368 LEU A N 1
ATOM 2611 C CA . LEU A 1 344 ? 6.893 36.761 63.054 1.00 23.06 368 LEU A CA 1
ATOM 2612 C C . LEU A 1 344 ? 8.064 36.031 62.403 1.00 22.23 368 LEU A C 1
ATOM 2613 O O . LEU A 1 344 ? 7.907 34.894 61.940 1.00 21.63 368 LEU A O 1
ATOM 2618 N N . THR A 1 345 ? 9.245 36.657 62.370 1.00 19.84 369 THR A N 1
ATOM 2619 C CA . THR A 1 345 ? 10.438 35.954 61.905 1.00 21.68 369 THR A CA 1
ATOM 2620 C C . THR A 1 345 ? 10.635 34.646 62.668 1.00 17.25 369 THR A C 1
ATOM 2621 O O . THR A 1 345 ? 10.930 33.598 62.067 1.00 20.30 369 THR A O 1
ATOM 2625 N N . TRP A 1 346 ? 10.459 34.692 63.991 1.00 19.54 370 TRP A N 1
ATOM 2626 C CA . TRP A 1 346 ? 10.757 33.560 64.862 1.00 18.59 370 TRP A CA 1
ATOM 2627 C C . TRP A 1 346 ? 9.631 32.538 64.855 1.00 21.83 370 TRP A C 1
ATOM 2628 O O . TRP A 1 346 ? 9.902 31.335 64.958 1.00 19.47 370 TRP A O 1
ATOM 2639 N N . ARG A 1 347 ? 8.374 32.979 64.696 1.00 19.65 371 ARG A N 1
ATOM 2640 C CA . ARG A 1 347 ? 7.303 32.016 64.435 1.00 18.85 371 ARG A CA 1
ATOM 2641 C C . ARG A 1 347 ? 7.603 31.206 63.181 1.00 18.21 371 ARG A C 1
ATOM 2642 O O . ARG A 1 347 ? 7.421 29.979 63.156 1.00 20.41 371 ARG A O 1
ATOM 2650 N N . ARG A 1 348 ? 8.042 31.880 62.120 1.00 19.78 372 ARG A N 1
ATOM 2651 C CA . ARG A 1 348 ? 8.350 31.169 60.880 1.00 20.60 372 ARG A CA 1
ATOM 2652 C C . ARG A 1 348 ? 9.545 30.237 61.055 1.00 22.16 372 ARG A C 1
ATOM 2653 O O . ARG A 1 348 ? 9.550 29.125 60.517 1.00 21.14 372 ARG A O 1
ATOM 2661 N N . CYS A 1 349 ? 10.582 30.688 61.768 1.00 21.85 373 CYS A N 1
ATOM 2662 C CA . CYS A 1 349 ? 11.738 29.830 62.033 1.00 23.91 373 CYS A CA 1
ATOM 2663 C C . CYS A 1 349 ? 11.319 28.541 62.734 1.00 21.97 373 CYS A C 1
ATOM 2664 O O . CYS A 1 349 ? 11.778 27.450 62.378 1.00 21.77 373 CYS A O 1
ATOM 2667 N N . LEU A 1 350 ? 10.480 28.646 63.767 1.00 20.52 374 LEU A N 1
ATOM 2668 C CA . LEU A 1 350 ? 10.048 27.430 64.460 1.00 19.43 374 LEU A CA 1
ATOM 2669 C C . LEU A 1 350 ? 9.289 26.511 63.513 1.00 21.56 374 LEU A C 1
ATOM 2670 O O . LEU A 1 350 ? 9.474 25.283 63.526 1.00 22.40 374 LEU A O 1
ATOM 2675 N N . LYS A 1 351 ? 8.424 27.093 62.682 1.00 19.07 375 LYS A N 1
ATOM 2676 C CA . LYS A 1 351 ? 7.665 26.312 61.720 1.00 22.64 375 LYS A CA 1
ATOM 2677 C C . LYS A 1 351 ? 8.585 25.581 60.740 1.00 24.57 375 LYS A C 1
ATOM 2678 O O . LYS A 1 351 ? 8.255 24.475 60.292 1.00 24.46 375 LYS A O 1
ATOM 2684 N N . GLU A 1 352 ? 9.749 26.166 60.419 1.00 23.16 376 GLU A N 1
ATOM 2685 C CA . GLU A 1 352 ? 10.711 25.532 59.512 1.00 22.65 376 GLU A CA 1
ATOM 2686 C C . GLU A 1 352 ? 11.601 24.518 60.222 1.00 22.35 376 GLU A C 1
ATOM 2687 O O . GLU A 1 352 ? 11.998 23.510 59.618 1.00 23.03 376 GLU A O 1
ATOM 2693 N N . PHE A 1 353 ? 11.913 24.768 61.495 1.00 23.03 377 PHE A N 1
ATOM 2694 C CA . PHE A 1 353 ? 12.908 24.002 62.248 1.00 24.15 377 PHE A CA 1
ATOM 2695 C C . PHE A 1 353 ? 12.311 22.732 62.858 1.00 23.15 377 PHE A C 1
ATOM 2696 O O . PHE A 1 353 ? 12.892 21.646 62.740 1.00 23.42 377 PHE A O 1
ATOM 2704 N N . ALA A 1 354 ? 11.144 22.841 63.499 1.00 22.29 378 ALA A N 1
ATOM 2705 C CA . ALA A 1 354 ? 10.592 21.697 64.226 1.00 23.24 378 ALA A CA 1
ATOM 2706 C C . ALA A 1 354 ? 10.320 20.481 63.343 1.00 24.77 378 ALA A C 1
ATOM 2707 O O . ALA A 1 354 ? 10.501 19.349 63.828 1.00 25.92 378 ALA A O 1
ATOM 2709 N N . PRO A 1 355 ? 9.879 20.619 62.087 1.00 23.35 379 PRO A N 1
ATOM 2710 C CA . PRO A 1 355 ? 9.665 19.426 61.249 1.00 22.35 379 PRO A CA 1
ATOM 2711 C C . PRO A 1 355 ? 10.945 18.678 60.920 1.00 21.96 379 PRO A C 1
ATOM 2712 O O . PRO A 1 355 ? 10.870 17.532 60.448 1.00 26.40 379 PRO A O 1
ATOM 2716 N N . LEU A 1 356 ? 12.109 19.276 61.161 1.00 22.48 380 LEU A N 1
ATOM 2717 C CA . LEU A 1 356 ? 13.379 18.630 60.870 1.00 26.31 380 LEU A CA 1
ATOM 2718 C C . LEU A 1 356 ? 13.873 17.739 62.002 1.00 26.52 380 LEU A C 1
ATOM 2719 O O . LEU A 1 356 ? 14.837 16.991 61.797 1.00 25.44 380 LEU A O 1
ATOM 2724 N N . LEU A 1 357 ? 13.243 17.787 63.175 1.00 23.06 381 LEU A N 1
ATOM 2725 C CA . LEU A 1 357 ? 13.816 17.187 64.378 1.00 25.71 381 LEU A CA 1
ATOM 2726 C C . LEU A 1 357 ? 13.416 15.726 64.546 1.00 25.32 381 LEU A C 1
ATOM 2727 O O . LEU A 1 357 ? 12.276 15.340 64.257 1.00 28.48 381 LEU A O 1
ATOM 2732 N N . PHE A 1 358 ? 14.366 14.917 65.038 1.00 24.25 382 PHE A N 1
ATOM 2733 C CA . PHE A 1 358 ? 14.069 13.589 65.593 1.00 27.19 382 PHE A CA 1
ATOM 2734 C C . PHE A 1 358 ? 13.668 12.593 64.506 1.00 31.37 382 PHE A C 1
ATOM 2735 O O . PHE A 1 358 ? 12.822 11.725 64.728 1.00 31.60 382 PHE A O 1
ATOM 2743 N N . LYS A 1 359 ? 14.272 12.718 63.327 1.00 30.32 383 LYS A N 1
ATOM 2744 C CA . LYS A 1 359 ? 13.946 11.878 62.178 1.00 37.60 383 LYS A CA 1
ATOM 2745 C C . LYS A 1 359 ? 15.183 11.172 61.631 1.00 46.89 383 LYS A C 1
ATOM 2746 O O . LYS A 1 359 ? 15.370 11.060 60.418 1.00 57.54 383 LYS A O 1
ATOM 2752 N N . THR A 1 360 ? 16.042 10.684 62.518 1.00 50.69 384 THR A N 1
ATOM 2753 C CA . THR A 1 360 ? 17.171 9.858 62.105 1.00 59.59 384 THR A CA 1
ATOM 2754 C C . THR A 1 360 ? 16.860 8.380 62.331 1.00 64.65 384 THR A C 1
ATOM 2755 O O . THR A 1 360 ? 16.105 7.773 61.571 1.00 66.72 384 THR A O 1
#